Protein AF-A0A813VNG4-F1 (afdb_monomer)

InterPro domains:
  IPR011527 ABC transporter type 1, transmembrane domain [PF00664] (143-337)
  IPR011527 ABC transporter type 1, transmembrane domain [PS50929] (149-338)
  IPR036640 ABC transporter type 1, transmembrane domain superfamily [G3DSA:1.20.1560.10] (66-339)
  IPR036640 ABC transporter type 1, transmembrane domain superfamily [SSF90123] (51-337)
  IPR039421 Type 1 protein exporter [PTHR43394] (10-336)

Structure (mmCIF, N/CA/C/O backbone):
data_AF-A0A813VNG4-F1
#
_entry.id   AF-A0A813VNG4-F1
#
loop_
_atom_site.group_PDB
_atom_site.id
_atom_site.type_symbol
_atom_site.label_atom_id
_atom_site.label_alt_id
_atom_site.label_comp_id
_atom_site.label_asym_id
_atom_site.label_entity_id
_atom_site.label_seq_id
_atom_site.pdbx_PDB_ins_code
_atom_site.Cartn_x
_atom_site.Cartn_y
_atom_site.Cartn_z
_atom_site.occupancy
_atom_site.B_iso_or_equiv
_atom_site.auth_seq_id
_atom_site.auth_comp_id
_atom_site.auth_asym_id
_atom_site.auth_atom_id
_atom_site.pdbx_PDB_model_num
ATOM 1 N N . MET A 1 1 ? -41.125 -4.067 60.079 1.00 48.75 1 MET A N 1
ATOM 2 C CA . MET A 1 1 ? -41.094 -4.984 58.916 1.00 48.75 1 MET A CA 1
ATOM 3 C C . MET A 1 1 ? -41.357 -4.264 57.590 1.00 48.75 1 MET A C 1
ATOM 5 O O . MET A 1 1 ? -40.925 -4.773 56.566 1.00 48.75 1 MET A O 1
ATOM 9 N N . ASP A 1 2 ? -41.953 -3.065 57.581 1.00 47.91 2 ASP A N 1
ATOM 10 C CA . ASP A 1 2 ? -42.339 -2.386 56.328 1.00 47.91 2 ASP A CA 1
ATOM 11 C C . ASP A 1 2 ? -41.195 -1.650 55.604 1.00 47.91 2 ASP A C 1
ATOM 13 O O . ASP A 1 2 ? -41.170 -1.603 54.377 1.00 47.91 2 ASP A O 1
ATOM 17 N N . ALA A 1 3 ? -40.170 -1.179 56.326 1.00 44.38 3 ALA A N 1
ATOM 18 C CA . ALA A 1 3 ? -38.996 -0.545 55.710 1.00 44.38 3 ALA A CA 1
ATOM 19 C C . ALA A 1 3 ? -38.106 -1.533 54.922 1.00 44.38 3 ALA A C 1
ATOM 21 O O . ALA A 1 3 ? -37.496 -1.149 53.930 1.00 44.38 3 ALA A O 1
ATOM 22 N N . GLN A 1 4 ? -38.073 -2.810 55.328 1.00 44.12 4 GLN A N 1
ATOM 23 C CA . GLN A 1 4 ? -37.331 -3.881 54.643 1.00 44.12 4 GLN A CA 1
ATOM 24 C C . GLN A 1 4 ? -38.023 -4.340 53.348 1.00 44.12 4 GLN A C 1
ATOM 26 O O . GLN A 1 4 ? -37.352 -4.728 52.397 1.00 44.12 4 GLN A O 1
ATOM 31 N N . LYS A 1 5 ? -39.360 -4.251 53.291 1.00 43.19 5 LYS A N 1
ATOM 32 C CA . LYS A 1 5 ? -40.147 -4.537 52.081 1.00 43.19 5 LYS A CA 1
ATOM 33 C C . LYS A 1 5 ? -40.005 -3.439 51.023 1.00 43.19 5 LYS A C 1
ATOM 35 O O . LYS A 1 5 ? -39.909 -3.754 49.843 1.00 43.19 5 LYS A O 1
ATOM 40 N N . CYS A 1 6 ? -39.927 -2.169 51.431 1.00 39.72 6 CYS A N 1
ATOM 41 C CA . CYS A 1 6 ? -39.665 -1.065 50.500 1.00 39.72 6 CYS A CA 1
ATOM 42 C C . CYS A 1 6 ? -38.262 -1.133 49.883 1.00 39.72 6 CYS A C 1
ATOM 44 O O . CYS A 1 6 ? -38.121 -0.927 48.682 1.00 39.72 6 CYS A O 1
ATOM 46 N N . THR A 1 7 ? -37.225 -1.454 50.663 1.00 48.28 7 THR A N 1
ATOM 47 C CA . THR A 1 7 ? -35.861 -1.575 50.123 1.00 48.28 7 THR A CA 1
ATOM 48 C C . THR A 1 7 ? -35.684 -2.802 49.229 1.00 48.28 7 THR A C 1
ATOM 50 O O . THR A 1 7 ? -34.969 -2.707 48.234 1.00 48.28 7 THR A O 1
ATOM 53 N N . GLN A 1 8 ? -36.375 -3.917 49.505 1.00 44.97 8 GLN A N 1
ATOM 54 C CA . GLN A 1 8 ? -36.420 -5.055 48.579 1.00 44.97 8 GLN A CA 1
ATOM 55 C C . GLN A 1 8 ? -37.104 -4.693 47.256 1.00 44.97 8 GLN A C 1
ATOM 57 O O . GLN A 1 8 ? -36.494 -4.915 46.213 1.00 44.97 8 GLN A O 1
ATOM 62 N N . ASN A 1 9 ? -38.280 -4.054 47.291 1.00 38.06 9 ASN A N 1
ATOM 63 C CA . ASN A 1 9 ? -39.004 -3.658 46.076 1.00 38.06 9 ASN A CA 1
ATOM 64 C C . ASN A 1 9 ? -38.228 -2.652 45.212 1.00 38.06 9 ASN A C 1
ATOM 66 O O . ASN A 1 9 ? -38.247 -2.765 43.993 1.00 38.06 9 ASN A O 1
ATOM 70 N N . ILE A 1 10 ? -37.515 -1.693 45.815 1.00 48.41 10 ILE A N 1
ATOM 71 C CA . ILE A 1 10 ? -36.672 -0.748 45.060 1.00 48.41 10 ILE A CA 1
ATOM 72 C C . ILE A 1 10 ? -35.487 -1.488 44.417 1.00 48.41 10 ILE A C 1
ATOM 74 O O . ILE A 1 10 ? -35.199 -1.278 43.245 1.00 48.41 10 ILE A O 1
ATOM 78 N N . SER A 1 11 ? -34.861 -2.431 45.135 1.00 45.22 11 SER A N 1
ATOM 79 C CA . SER A 1 11 ? -33.748 -3.235 44.602 1.00 45.22 11 SER A CA 1
ATOM 80 C C . SER A 1 11 ? -34.145 -4.228 43.501 1.00 45.22 11 SER A C 1
ATOM 82 O O . SER A 1 11 ? -33.285 -4.683 42.748 1.00 45.22 11 SER A O 1
ATOM 84 N N . GLU A 1 12 ? -35.412 -4.645 43.459 1.00 45.97 12 GLU A N 1
ATOM 85 C CA . GLU A 1 12 ? -35.971 -5.503 42.407 1.00 45.97 12 GLU A CA 1
ATOM 86 C C . GLU A 1 12 ? -36.292 -4.660 41.169 1.00 45.97 12 GLU A C 1
ATOM 88 O O . GLU A 1 12 ? -35.817 -4.973 40.084 1.00 45.97 12 GLU A O 1
ATOM 93 N N . ASN A 1 13 ? -36.928 -3.501 41.362 1.00 37.06 13 ASN A N 1
ATOM 94 C CA . ASN A 1 13 ? -37.256 -2.566 40.285 1.00 37.06 13 ASN A CA 1
ATOM 95 C C . ASN A 1 13 ? -36.001 -1.970 39.603 1.00 37.06 13 ASN A C 1
ATOM 97 O O . ASN A 1 13 ? -35.968 -1.813 38.385 1.00 37.06 13 ASN A O 1
ATOM 101 N N . ASP A 1 14 ? -34.931 -1.698 40.364 1.00 40.41 14 ASP A N 1
ATOM 102 C CA . ASP A 1 14 ? -33.636 -1.248 39.823 1.00 40.41 14 ASP A CA 1
ATOM 103 C C . ASP A 1 14 ? -32.867 -2.370 39.097 1.00 40.41 14 ASP A C 1
ATOM 105 O O . ASP A 1 14 ? -32.053 -2.100 38.207 1.00 40.41 14 ASP A O 1
ATOM 109 N N . ARG A 1 15 ? -33.101 -3.639 39.464 1.00 43.47 15 ARG A N 1
ATOM 110 C CA . ARG A 1 15 ? -32.548 -4.795 38.740 1.00 43.47 15 ARG A CA 1
ATOM 111 C C . ARG A 1 15 ? -33.277 -4.997 37.421 1.00 43.47 15 ARG A C 1
ATOM 113 O O . ARG A 1 15 ? -32.603 -5.125 36.405 1.00 43.47 15 ARG A O 1
ATOM 120 N N . ASP A 1 16 ? -34.603 -4.923 37.426 1.00 39.75 16 ASP A N 1
ATOM 121 C CA . ASP A 1 16 ? -35.421 -5.055 36.220 1.00 39.75 16 ASP A CA 1
ATOM 122 C C . ASP A 1 16 ? -35.131 -3.925 35.214 1.00 39.75 16 ASP A C 1
ATOM 124 O O . ASP A 1 16 ? -34.936 -4.195 34.028 1.00 39.75 16 ASP A O 1
ATOM 128 N N . ALA A 1 17 ? -34.955 -2.681 35.681 1.00 43.50 17 ALA A N 1
ATOM 129 C CA . ALA A 1 17 ? -34.571 -1.548 34.832 1.00 43.50 17 ALA A CA 1
ATOM 130 C C . ALA A 1 17 ? -33.160 -1.696 34.223 1.00 43.50 17 ALA A C 1
ATOM 132 O O . ALA A 1 17 ? -32.957 -1.426 33.037 1.00 43.50 17 ALA A O 1
ATOM 133 N N . ASN A 1 18 ? -32.176 -2.169 35.000 1.00 39.47 18 ASN A N 1
ATOM 134 C CA . ASN A 1 18 ? -30.826 -2.431 34.485 1.00 39.47 18 ASN A CA 1
ATOM 135 C C . ASN A 1 18 ? -30.784 -3.621 33.519 1.00 39.47 18 ASN A C 1
ATOM 137 O O . ASN A 1 18 ? -29.986 -3.624 32.579 1.00 39.47 18 ASN A O 1
ATOM 141 N N . GLN A 1 19 ? -31.640 -4.620 33.727 1.00 39.28 19 GLN A N 1
ATOM 142 C CA . GLN A 1 19 ? -31.743 -5.790 32.863 1.00 39.28 19 GLN A CA 1
ATOM 143 C C . GLN A 1 19 ? -32.382 -5.416 31.517 1.00 39.28 19 GLN A C 1
ATOM 145 O O . GLN A 1 19 ? -31.830 -5.758 30.474 1.00 39.28 19 GLN A O 1
ATOM 150 N N . GLU A 1 20 ? -33.423 -4.576 31.524 1.00 37.59 20 GLU A N 1
ATOM 151 C CA . GLU A 1 20 ? -34.035 -4.019 30.310 1.00 37.59 20 GLU A CA 1
ATOM 152 C C . GLU A 1 20 ? -33.066 -3.114 29.520 1.00 37.59 20 GLU A C 1
ATOM 154 O O . GLU A 1 20 ? -33.054 -3.117 28.287 1.00 37.59 20 GLU A O 1
ATOM 159 N N . GLN A 1 21 ? -32.201 -2.366 30.211 1.00 36.75 21 GLN A N 1
ATOM 160 C CA . GLN A 1 21 ? -31.193 -1.509 29.580 1.00 36.75 21 GLN A CA 1
ATOM 161 C C . GLN A 1 21 ? -30.010 -2.315 29.012 1.00 36.75 21 GLN A C 1
ATOM 163 O O . GLN A 1 21 ? -29.540 -2.023 27.912 1.00 36.75 21 GLN A O 1
ATOM 168 N N . SER A 1 22 ? -29.579 -3.381 29.698 1.00 34.16 22 SER A N 1
ATOM 169 C CA . SER A 1 22 ? -28.600 -4.347 29.171 1.00 34.16 22 SER A CA 1
ATOM 170 C C . SER A 1 22 ? -29.129 -5.105 27.953 1.00 34.16 22 SER A C 1
ATOM 172 O O . SER A 1 22 ? -28.381 -5.330 27.000 1.00 34.16 22 SER A O 1
ATOM 174 N N . ASP A 1 23 ? -30.411 -5.469 27.955 1.00 35.72 23 ASP A N 1
ATOM 175 C CA . ASP A 1 23 ? -31.040 -6.155 26.829 1.00 35.72 23 ASP A CA 1
ATOM 176 C C . ASP A 1 23 ? -31.226 -5.209 25.634 1.00 35.72 23 ASP A C 1
ATOM 178 O O . ASP A 1 23 ? -30.953 -5.610 24.502 1.00 35.72 23 ASP A O 1
ATOM 182 N N . LYS A 1 24 ? -31.538 -3.922 25.855 1.00 41.47 24 LYS A N 1
ATOM 183 C CA . LYS A 1 24 ? -31.518 -2.896 24.792 1.00 41.47 24 LYS A CA 1
ATOM 184 C C . LYS A 1 24 ? -30.124 -2.726 24.181 1.00 41.47 24 LYS A C 1
ATOM 186 O O . LYS A 1 24 ? -30.006 -2.772 22.961 1.00 41.47 24 LYS A O 1
ATOM 191 N N . ILE A 1 25 ? -29.067 -2.641 24.993 1.00 43.41 25 ILE A N 1
ATOM 192 C CA . ILE A 1 25 ? -27.677 -2.516 24.506 1.00 43.41 25 ILE A CA 1
ATOM 193 C C . ILE A 1 25 ? -27.222 -3.776 23.751 1.00 43.41 25 ILE A C 1
ATOM 195 O O . ILE A 1 25 ? -26.535 -3.674 22.732 1.00 43.41 25 ILE A O 1
ATOM 199 N N . LYS A 1 26 ? -27.601 -4.976 24.214 1.00 40.19 26 LYS A N 1
ATOM 200 C CA . LYS A 1 26 ? -27.339 -6.230 23.484 1.00 40.19 26 LYS A CA 1
ATOM 201 C C . LYS A 1 26 ? -28.070 -6.262 22.148 1.00 40.19 26 LYS A C 1
ATOM 203 O O . LYS A 1 26 ? -27.449 -6.585 21.142 1.00 40.19 26 LYS A O 1
ATOM 208 N N . THR A 1 27 ? -29.337 -5.856 22.124 1.00 35.25 27 THR A N 1
ATOM 209 C CA . THR A 1 27 ? -30.147 -5.811 20.899 1.00 35.25 27 THR A CA 1
ATOM 210 C C . THR A 1 27 ? -29.585 -4.791 19.896 1.00 35.25 27 THR A C 1
ATOM 212 O O . THR A 1 27 ? -29.532 -5.068 18.702 1.00 35.25 27 THR A O 1
ATOM 215 N N . GLU A 1 28 ? -29.077 -3.645 20.360 1.00 43.41 28 GLU A N 1
ATOM 216 C CA . GLU A 1 28 ? -28.454 -2.600 19.528 1.00 43.41 28 GLU A CA 1
ATOM 217 C C . GLU A 1 28 ? -27.069 -3.030 18.984 1.00 43.41 28 GLU A C 1
ATOM 219 O O . GLU A 1 28 ? -26.722 -2.775 17.824 1.00 43.41 28 GLU A O 1
ATOM 224 N N . LYS A 1 29 ? -26.291 -3.783 19.776 1.00 39.12 29 LYS A N 1
ATOM 225 C CA . LYS A 1 29 ? -25.039 -4.421 19.324 1.00 39.12 29 LYS A CA 1
ATOM 226 C C . LYS A 1 29 ? -25.290 -5.547 18.319 1.00 39.12 29 LYS A C 1
ATOM 228 O O . LYS A 1 29 ? -24.593 -5.638 17.315 1.00 39.12 29 LYS A O 1
ATOM 233 N N . GLU A 1 30 ? -26.300 -6.381 18.538 1.00 32.91 30 GLU A N 1
ATOM 234 C CA . GLU A 1 30 ? -26.669 -7.442 17.596 1.00 32.91 30 GLU A CA 1
ATOM 235 C C . GLU A 1 30 ? -27.228 -6.864 16.288 1.00 32.91 30 GLU A C 1
ATOM 237 O O . GLU A 1 30 ? -26.878 -7.351 15.212 1.00 32.91 30 GLU A O 1
ATOM 242 N N . ALA A 1 31 ? -28.003 -5.774 16.352 1.00 39.81 31 ALA A N 1
ATOM 243 C CA . ALA A 1 31 ? -28.498 -5.052 15.181 1.00 39.81 31 ALA A CA 1
ATOM 244 C C . ALA A 1 31 ? -27.371 -4.386 14.373 1.00 39.81 31 ALA A C 1
ATOM 246 O O . ALA A 1 31 ? -27.369 -4.486 13.144 1.00 39.81 31 ALA A O 1
ATOM 247 N N . SER A 1 32 ? -26.378 -3.773 15.029 1.00 34.91 32 SER A N 1
ATOM 248 C CA . SER A 1 32 ? -25.219 -3.177 14.344 1.00 34.91 32 SER A CA 1
ATOM 249 C C . SER A 1 32 ? -24.307 -4.235 13.705 1.00 34.91 32 SER A C 1
ATOM 251 O O . SER A 1 32 ? -23.909 -4.076 12.551 1.00 34.91 32 SER A O 1
ATOM 253 N N . VAL A 1 33 ? -24.090 -5.382 14.360 1.00 42.09 33 VAL A N 1
ATOM 254 C CA . VAL A 1 33 ? -23.365 -6.532 13.778 1.00 42.09 33 VAL A CA 1
ATOM 255 C C . VAL A 1 33 ? -24.141 -7.168 12.613 1.00 42.09 33 VAL A C 1
ATOM 257 O O . VAL A 1 33 ? -23.544 -7.605 11.622 1.00 42.09 33 VAL A O 1
ATOM 260 N N . HIS A 1 34 ? -25.477 -7.207 12.671 1.00 28.73 34 HIS A N 1
ATOM 261 C CA . HIS A 1 34 ? -26.301 -7.663 11.547 1.00 28.73 34 HIS A CA 1
ATOM 262 C C . HIS A 1 34 ? -26.321 -6.664 10.376 1.00 28.73 34 HIS A C 1
ATOM 264 O O . HIS A 1 34 ? -26.331 -7.091 9.215 1.00 28.73 34 HIS A O 1
ATOM 270 N N . ALA A 1 35 ? -26.277 -5.357 10.650 1.00 36.84 35 ALA A N 1
ATOM 271 C CA . ALA A 1 35 ? -26.160 -4.291 9.653 1.00 36.84 35 ALA A CA 1
ATOM 272 C C . ALA A 1 35 ? -24.784 -4.301 8.956 1.00 36.84 35 ALA A C 1
ATOM 274 O O . ALA A 1 35 ? -24.695 -4.170 7.733 1.00 36.84 35 ALA A O 1
ATOM 275 N N . GLU A 1 36 ? -23.708 -4.557 9.702 1.00 39.31 36 GLU A N 1
ATOM 276 C CA . GLU A 1 36 ? -22.349 -4.687 9.162 1.00 39.31 36 GLU A CA 1
ATOM 277 C C . GLU A 1 36 ? -22.202 -5.961 8.309 1.00 39.31 36 GLU A C 1
ATOM 279 O O . GLU A 1 36 ? -21.712 -5.927 7.179 1.00 39.31 36 GLU A O 1
ATOM 284 N N . ASN A 1 37 ? -22.750 -7.091 8.770 1.00 29.73 37 ASN A N 1
ATOM 285 C CA . ASN A 1 37 ? -22.769 -8.324 7.981 1.00 29.73 37 ASN A CA 1
ATOM 286 C C . ASN A 1 37 ? -23.633 -8.212 6.716 1.00 29.73 37 ASN A C 1
ATOM 288 O O . ASN A 1 37 ? -23.294 -8.799 5.688 1.00 29.73 37 ASN A O 1
ATOM 292 N N . SER A 1 38 ? -24.748 -7.477 6.758 1.00 32.78 38 SER A N 1
ATOM 293 C CA . SER A 1 38 ? -25.618 -7.278 5.591 1.00 32.78 38 SER A CA 1
ATOM 294 C C . SER A 1 38 ? -25.018 -6.299 4.579 1.00 32.78 38 SER A C 1
ATOM 296 O O . SER A 1 38 ? -25.039 -6.600 3.385 1.00 32.78 38 SER A O 1
ATOM 298 N N . THR A 1 39 ? -24.371 -5.215 5.013 1.00 49.12 39 THR A N 1
ATOM 299 C CA . THR A 1 39 ? -23.590 -4.328 4.127 1.00 49.12 39 THR A CA 1
ATOM 300 C C . THR A 1 39 ? -22.403 -5.055 3.489 1.00 49.12 39 THR A C 1
ATOM 302 O O . THR A 1 39 ? -22.184 -4.929 2.281 1.00 49.12 39 THR A O 1
ATOM 305 N N . GLN A 1 40 ? -21.708 -5.922 4.233 1.00 48.16 40 GLN A N 1
ATOM 306 C CA . GLN A 1 40 ? -20.638 -6.771 3.697 1.00 48.16 40 GLN A CA 1
ATOM 307 C C . GLN A 1 40 ? -21.165 -7.799 2.673 1.00 48.16 40 GLN A C 1
ATOM 309 O O . GLN A 1 40 ? -20.520 -8.063 1.653 1.00 48.16 40 GLN A O 1
ATOM 314 N N . LYS A 1 41 ? -22.375 -8.337 2.885 1.00 36.16 41 LYS A N 1
ATOM 315 C CA . LYS A 1 41 ? -23.065 -9.243 1.945 1.00 36.16 41 LYS A CA 1
ATOM 316 C C . LYS A 1 41 ? -23.526 -8.524 0.670 1.00 36.16 41 LYS A C 1
ATOM 318 O O . LYS A 1 41 ? -23.377 -9.076 -0.418 1.00 36.16 41 LYS A O 1
ATOM 323 N N . VAL A 1 42 ? -24.023 -7.290 0.780 1.00 47.84 42 VAL A N 1
ATOM 324 C CA . VAL A 1 42 ? -24.431 -6.448 -0.363 1.00 47.84 42 VAL A CA 1
ATOM 325 C C . VAL A 1 42 ? -23.217 -6.028 -1.198 1.00 47.84 42 VAL A C 1
ATOM 327 O O . VAL A 1 42 ? -23.262 -6.116 -2.427 1.00 47.84 42 VAL A O 1
ATOM 330 N N . PHE A 1 43 ? -22.097 -5.674 -0.557 1.00 49.12 43 PHE A N 1
ATOM 331 C CA . PHE A 1 43 ? -20.839 -5.368 -1.249 1.00 49.12 43 PHE A CA 1
ATOM 332 C C . PHE A 1 43 ? -20.284 -6.593 -1.998 1.00 49.12 43 PHE A C 1
ATOM 334 O O . PHE A 1 43 ? -19.829 -6.481 -3.138 1.00 49.12 43 PHE A O 1
ATOM 341 N N . LYS A 1 44 ? -20.398 -7.788 -1.397 1.00 49.00 44 LYS A N 1
ATOM 342 C CA . LYS A 1 44 ? -20.013 -9.069 -2.014 1.00 49.00 44 LYS A CA 1
ATOM 343 C C . LYS A 1 44 ? -20.926 -9.485 -3.180 1.00 49.00 44 LYS A C 1
ATOM 345 O O . LYS A 1 44 ? -20.454 -10.166 -4.084 1.00 49.00 44 LYS A O 1
ATOM 350 N N . SER A 1 45 ? -22.199 -9.079 -3.171 1.00 46.62 45 SER A N 1
ATOM 351 C CA . SER A 1 45 ? -23.197 -9.447 -4.190 1.00 46.62 45 SER A CA 1
ATOM 352 C C . SER A 1 45 ? -23.212 -8.518 -5.412 1.00 46.62 45 SER A C 1
ATOM 354 O O . SER A 1 45 ? -23.425 -8.990 -6.526 1.00 46.62 45 SER A O 1
ATOM 356 N N . ASN A 1 46 ? -22.982 -7.210 -5.235 1.00 53.72 46 ASN A N 1
ATOM 357 C CA . ASN A 1 46 ? -23.209 -6.216 -6.300 1.00 53.72 46 ASN A CA 1
ATOM 358 C C . ASN A 1 46 ? -21.923 -5.668 -6.957 1.00 53.72 46 ASN A C 1
ATOM 360 O O . ASN A 1 46 ? -21.995 -5.019 -8.004 1.00 53.72 46 ASN A O 1
ATOM 364 N N . GLY A 1 47 ? -20.746 -5.967 -6.393 1.00 58.84 47 GLY A N 1
ATOM 365 C CA . GLY A 1 47 ? -19.434 -5.650 -6.966 1.00 58.84 47 GLY A CA 1
ATOM 366 C C . GLY A 1 47 ? -19.143 -4.153 -7.178 1.00 58.84 47 GLY A C 1
ATOM 367 O O . GLY A 1 47 ? -19.954 -3.269 -6.911 1.00 58.84 47 GLY A O 1
ATOM 368 N N . ILE A 1 48 ? -17.957 -3.859 -7.724 1.00 65.25 48 ILE A N 1
ATOM 369 C CA . ILE A 1 48 ? -17.462 -2.492 -8.004 1.00 65.25 48 ILE A CA 1
ATOM 370 C C . ILE A 1 48 ? -18.375 -1.727 -8.988 1.00 65.25 48 ILE A C 1
ATOM 372 O O . ILE A 1 48 ? -18.454 -0.500 -8.948 1.00 65.25 48 ILE A O 1
ATOM 376 N N . LYS A 1 49 ? -19.132 -2.440 -9.835 1.00 66.44 49 LYS A N 1
ATOM 377 C CA . LYS A 1 49 ? -20.072 -1.845 -10.803 1.00 66.44 49 LYS A CA 1
ATOM 378 C C . LYS A 1 49 ? -21.183 -1.033 -10.135 1.00 66.44 49 LYS A C 1
ATOM 380 O O . LYS A 1 49 ? -21.614 -0.032 -10.698 1.00 66.44 49 LYS A O 1
ATOM 385 N N . PHE A 1 50 ? -21.628 -1.430 -8.943 1.00 66.50 50 PHE A N 1
ATOM 386 C CA . PHE A 1 50 ? -22.632 -0.673 -8.195 1.00 66.50 50 PHE A CA 1
ATOM 387 C C . PHE A 1 50 ? -22.075 0.666 -7.690 1.00 66.50 50 PHE A C 1
ATOM 389 O O . PHE A 1 50 ? -22.741 1.693 -7.793 1.00 66.50 50 PHE A O 1
ATOM 396 N N . LEU A 1 51 ? -20.814 0.663 -7.250 1.00 67.06 51 LEU A N 1
ATOM 397 C CA . LEU A 1 51 ? -20.071 1.844 -6.797 1.00 67.06 51 LEU A CA 1
ATOM 398 C C . LEU A 1 51 ? -19.838 2.860 -7.934 1.00 67.06 51 LEU A C 1
ATOM 400 O O . LEU A 1 51 ? -19.862 4.071 -7.718 1.00 67.06 51 LEU A O 1
ATOM 404 N N . LEU A 1 52 ? -19.685 2.361 -9.165 1.00 66.56 52 LEU A N 1
ATOM 405 C CA . LEU A 1 52 ? -19.482 3.161 -10.377 1.00 66.56 52 LEU A CA 1
ATOM 406 C C . LEU A 1 52 ? -20.782 3.527 -11.111 1.00 66.56 52 LEU A C 1
ATOM 408 O O . LEU A 1 52 ? -20.729 4.191 -12.141 1.00 66.56 52 LEU A O 1
ATOM 412 N N . ARG A 1 53 ? -21.965 3.152 -10.605 1.00 70.38 53 ARG A N 1
ATOM 413 C CA . ARG A 1 53 ? -23.248 3.390 -11.302 1.00 70.38 53 ARG A CA 1
ATOM 414 C C . ARG A 1 53 ? -23.563 4.876 -11.526 1.00 70.38 53 ARG A C 1
ATOM 416 O O . ARG A 1 53 ? -24.364 5.208 -12.392 1.00 70.38 53 ARG A O 1
ATOM 423 N N . HIS A 1 54 ? -22.952 5.752 -10.735 1.00 69.25 54 HIS A N 1
ATOM 424 C CA . HIS A 1 54 ? -23.133 7.203 -10.813 1.00 69.25 54 HIS A CA 1
ATOM 425 C C . HIS A 1 54 ? -22.124 7.931 -11.716 1.00 69.25 54 HIS A C 1
ATOM 427 O O . HIS A 1 54 ? -22.268 9.138 -11.890 1.00 69.25 54 HIS A O 1
ATOM 433 N N . LEU A 1 55 ? -21.151 7.225 -12.310 1.00 72.38 55 LEU A N 1
ATOM 434 C CA . LEU A 1 55 ? -20.169 7.846 -13.201 1.00 72.38 55 LEU A CA 1
ATOM 435 C C . LEU A 1 55 ? -20.830 8.334 -14.497 1.00 72.38 55 LEU A C 1
ATOM 437 O O . LEU A 1 55 ? -21.554 7.586 -15.158 1.00 72.38 55 LEU A O 1
ATOM 441 N N . THR A 1 56 ? -20.530 9.571 -14.900 1.00 79.62 56 THR A N 1
ATOM 442 C CA . THR A 1 56 ? -20.904 10.061 -16.234 1.00 79.62 56 THR A CA 1
ATOM 443 C C . THR A 1 56 ? -20.051 9.364 -17.308 1.00 79.62 56 THR A C 1
ATOM 445 O O . THR A 1 56 ? -18.932 8.935 -17.016 1.00 79.62 56 THR A O 1
ATOM 448 N N . PRO A 1 57 ? -20.514 9.246 -18.570 1.00 78.88 57 PRO A N 1
ATOM 449 C CA . PRO A 1 57 ? -19.722 8.608 -19.633 1.00 78.88 57 PRO A CA 1
ATOM 450 C C . PRO A 1 57 ? -18.363 9.293 -19.862 1.00 78.88 57 PRO A C 1
ATOM 452 O O . PRO A 1 57 ? -17.395 8.649 -20.261 1.00 78.88 57 PRO A O 1
ATOM 455 N N . LEU A 1 58 ? -18.275 10.586 -19.551 1.00 83.12 58 LEU A N 1
ATOM 456 C CA . LEU A 1 58 ? -17.055 11.383 -19.629 1.00 83.12 58 LEU A CA 1
ATOM 457 C C . LEU A 1 58 ? -16.044 10.976 -18.536 1.00 83.12 58 LEU A C 1
ATOM 459 O O . LEU A 1 58 ? -14.856 10.823 -18.810 1.00 83.12 58 LEU A O 1
ATOM 463 N N . ASP A 1 59 ? -16.515 10.690 -17.321 1.00 86.56 59 ASP A N 1
ATOM 464 C CA . ASP A 1 59 ? -15.659 10.211 -16.228 1.00 86.56 59 ASP A CA 1
ATOM 465 C C . ASP A 1 59 ? -15.104 8.804 -16.515 1.00 86.56 59 ASP A C 1
ATOM 467 O O . ASP A 1 59 ? -13.969 8.499 -16.156 1.00 86.56 59 ASP A O 1
ATOM 471 N N . ILE A 1 60 ? -15.869 7.959 -17.220 1.00 85.75 60 ILE A N 1
ATOM 472 C CA . ILE A 1 60 ? -15.404 6.639 -17.680 1.00 85.75 60 ILE A CA 1
ATOM 473 C C . ILE A 1 60 ? -14.264 6.794 -18.692 1.00 85.75 60 ILE A C 1
ATOM 475 O O . ILE A 1 60 ? -13.260 6.089 -18.598 1.00 85.75 60 ILE A O 1
ATOM 479 N N . PHE A 1 61 ? -14.384 7.733 -19.633 1.00 89.12 61 PHE A N 1
ATOM 480 C CA . PHE A 1 61 ? -13.314 8.024 -20.587 1.00 89.12 61 PHE A CA 1
ATOM 481 C C . PHE A 1 61 ? -12.033 8.484 -19.875 1.00 89.12 61 PHE A C 1
ATOM 483 O O . PHE A 1 61 ? -10.955 7.944 -20.134 1.00 89.12 61 PHE A O 1
ATOM 490 N N . TYR A 1 62 ? -12.145 9.416 -18.923 1.00 88.19 62 TYR A N 1
ATOM 491 C CA . TYR A 1 62 ? -10.997 9.848 -18.124 1.00 88.19 62 TYR A CA 1
ATOM 492 C C . TYR A 1 62 ? -10.404 8.720 -17.273 1.00 88.19 62 TYR A C 1
ATOM 494 O O . TYR A 1 62 ? -9.182 8.632 -17.165 1.00 88.19 62 TYR A O 1
ATOM 502 N N . ALA A 1 63 ? -11.227 7.821 -16.728 1.00 87.06 63 ALA A N 1
ATOM 503 C CA . ALA A 1 63 ? -10.749 6.662 -15.978 1.00 87.06 63 ALA A CA 1
ATOM 504 C C . ALA A 1 63 ? -9.940 5.694 -16.858 1.00 87.06 63 ALA A C 1
ATOM 506 O O . ALA A 1 63 ? -8.902 5.187 -16.426 1.00 87.06 63 ALA A O 1
ATOM 507 N N . ILE A 1 64 ? -10.368 5.462 -18.104 1.00 89.75 64 ILE A N 1
ATOM 508 C CA . ILE A 1 64 ? -9.624 4.632 -19.064 1.00 89.75 64 ILE A CA 1
ATOM 509 C C . ILE A 1 64 ? -8.288 5.297 -19.406 1.00 89.75 64 ILE A C 1
ATOM 511 O O . ILE A 1 64 ? -7.244 4.652 -19.316 1.00 89.75 64 ILE A O 1
ATOM 515 N N . MET A 1 65 ? -8.298 6.594 -19.723 1.00 90.62 65 MET A N 1
ATOM 516 C CA . MET A 1 65 ? -7.076 7.352 -20.015 1.00 90.62 65 MET A CA 1
ATOM 517 C C . MET A 1 65 ? -6.093 7.341 -18.839 1.00 90.62 65 MET A C 1
ATOM 519 O O . MET A 1 65 ? -4.903 7.092 -19.031 1.00 90.62 65 MET A O 1
ATOM 523 N N . ALA A 1 66 ? -6.585 7.543 -17.616 1.00 90.12 66 ALA A N 1
ATOM 524 C CA . ALA A 1 66 ? -5.771 7.487 -16.407 1.00 90.12 66 ALA A CA 1
ATOM 525 C C . ALA A 1 66 ? -5.219 6.081 -16.149 1.00 90.12 66 ALA A C 1
ATOM 527 O O . ALA A 1 66 ? -4.076 5.945 -15.726 1.00 90.12 66 ALA A O 1
ATOM 528 N N . THR A 1 67 ? -5.984 5.032 -16.453 1.00 89.88 67 THR A N 1
ATOM 529 C CA . THR A 1 67 ? -5.518 3.641 -16.346 1.00 89.88 67 THR A CA 1
ATOM 530 C C . THR A 1 67 ? -4.375 3.363 -17.321 1.00 89.88 67 THR A C 1
ATOM 532 O O . THR A 1 67 ? -3.359 2.797 -16.929 1.00 89.88 67 THR A O 1
ATOM 535 N N . VAL A 1 68 ? -4.490 3.818 -18.572 1.00 91.31 68 VAL A N 1
ATOM 536 C CA . VAL A 1 68 ? -3.424 3.673 -19.577 1.00 91.31 68 VAL A CA 1
ATOM 537 C C . VAL A 1 68 ? -2.172 4.458 -19.170 1.00 91.31 68 VAL A C 1
ATOM 539 O O . VAL A 1 68 ? -1.069 3.914 -19.206 1.00 91.31 68 VAL A O 1
ATOM 542 N N . ALA A 1 69 ? -2.336 5.710 -18.731 1.00 90.12 69 ALA A N 1
ATOM 543 C CA . ALA A 1 69 ? -1.232 6.545 -18.255 1.00 90.12 69 ALA A CA 1
ATOM 544 C C . ALA A 1 69 ? -0.559 5.959 -17.002 1.00 90.12 69 ALA A C 1
ATOM 546 O O . ALA A 1 69 ? 0.667 5.965 -16.900 1.00 90.12 69 ALA A O 1
ATOM 547 N N . SER A 1 70 ? -1.352 5.404 -16.083 1.00 90.19 70 SER A N 1
ATOM 548 C CA . SER A 1 70 ? -0.870 4.699 -14.897 1.00 90.19 70 SER A CA 1
ATOM 549 C C . SER A 1 70 ? -0.024 3.496 -15.294 1.00 90.19 70 SER A C 1
ATOM 551 O O . SER A 1 70 ? 1.130 3.421 -14.885 1.00 90.19 70 SER A O 1
ATOM 553 N N . CYS A 1 71 ? -0.531 2.631 -16.181 1.00 89.19 71 CYS A N 1
ATOM 554 C CA . CYS A 1 71 ? 0.223 1.483 -16.675 1.00 89.19 71 CYS A CA 1
ATOM 555 C C . CYS A 1 71 ? 1.549 1.897 -17.322 1.00 89.19 71 CYS A C 1
ATOM 557 O O . CYS A 1 71 ? 2.562 1.272 -17.036 1.00 89.19 71 CYS A O 1
ATOM 559 N N . ALA A 1 72 ? 1.567 2.954 -18.139 1.00 89.19 72 ALA A N 1
ATOM 560 C CA . ALA A 1 72 ? 2.797 3.465 -18.743 1.00 89.19 72 ALA A CA 1
ATOM 561 C C . ALA A 1 72 ? 3.795 3.984 -17.689 1.00 89.19 72 ALA A C 1
ATOM 563 O O . ALA A 1 72 ? 4.988 3.693 -17.769 1.00 89.19 72 ALA A O 1
ATOM 564 N N . ALA A 1 73 ? 3.316 4.703 -16.670 1.00 89.25 73 ALA A N 1
ATOM 565 C CA . ALA A 1 73 ? 4.149 5.198 -15.574 1.00 89.25 73 ALA A CA 1
ATOM 566 C C . ALA A 1 73 ? 4.686 4.067 -14.675 1.00 89.25 73 ALA A C 1
ATOM 568 O O . ALA A 1 73 ? 5.771 4.197 -14.104 1.00 89.25 73 ALA A O 1
ATOM 569 N N . SER A 1 74 ? 3.962 2.949 -14.551 1.00 89.56 74 SER A N 1
ATOM 570 C CA . SER A 1 74 ? 4.370 1.790 -13.748 1.00 89.56 74 SER A CA 1
ATOM 571 C C . SER A 1 74 ? 5.654 1.126 -14.251 1.00 89.56 74 SER A C 1
ATOM 573 O O . SER A 1 74 ? 6.388 0.568 -13.443 1.00 89.56 74 SER A O 1
ATOM 575 N N . LEU A 1 75 ? 5.979 1.232 -15.547 1.00 89.81 75 LEU A N 1
ATOM 576 C CA . LEU A 1 75 ? 7.190 0.638 -16.136 1.00 89.81 75 LEU A CA 1
ATOM 577 C C . LEU A 1 75 ? 8.501 1.260 -15.633 1.00 89.81 75 LEU A C 1
ATOM 579 O O . LEU A 1 75 ? 9.577 0.732 -15.907 1.00 89.81 75 LEU A O 1
ATOM 583 N N . LYS A 1 76 ? 8.442 2.364 -14.882 1.00 89.50 76 LYS A N 1
ATOM 584 C CA . LYS A 1 76 ? 9.628 3.082 -14.401 1.00 89.50 76 LYS A CA 1
ATOM 585 C C . LYS A 1 76 ? 10.585 2.204 -13.593 1.00 89.50 76 LYS A C 1
ATOM 587 O O . LYS A 1 76 ? 11.781 2.229 -13.849 1.00 89.50 76 LYS A O 1
ATOM 592 N N . ALA A 1 77 ? 10.077 1.412 -12.645 1.00 88.9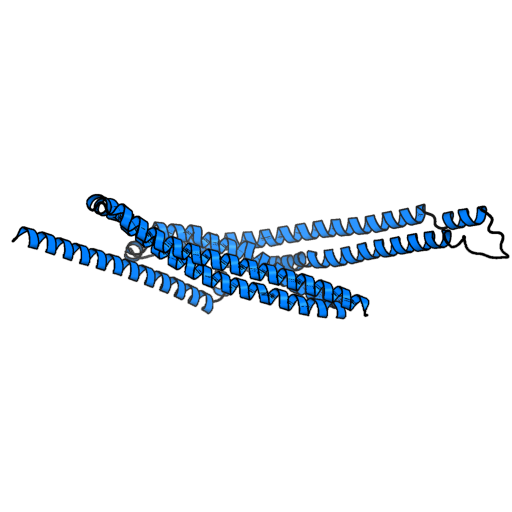4 77 ALA A N 1
ATOM 593 C CA . ALA A 1 77 ? 10.912 0.619 -11.745 1.00 88.94 77 ALA A CA 1
ATOM 594 C C . ALA A 1 77 ? 11.770 -0.414 -12.499 1.00 88.94 77 ALA A C 1
ATOM 596 O O . ALA A 1 77 ? 12.993 -0.379 -12.350 1.00 88.94 77 ALA A O 1
ATOM 597 N N . PRO A 1 78 ? 11.196 -1.275 -13.360 1.00 90.38 78 PRO A N 1
ATOM 598 C CA . PRO A 1 78 ? 12.011 -2.230 -14.094 1.00 90.38 78 PRO A CA 1
ATOM 599 C C . PRO A 1 78 ? 12.863 -1.570 -15.194 1.00 90.38 78 PRO A C 1
ATOM 601 O O . PRO A 1 78 ? 13.975 -2.034 -15.444 1.00 90.38 78 PRO A O 1
ATOM 604 N N . LEU A 1 79 ? 12.423 -0.451 -15.792 1.00 88.81 79 LEU A N 1
ATOM 605 C CA . LEU A 1 79 ? 13.259 0.329 -16.717 1.00 88.81 79 LEU A CA 1
ATOM 606 C C . LEU A 1 79 ? 14.509 0.896 -16.030 1.00 88.81 79 LEU A C 1
ATOM 608 O O . LEU A 1 79 ? 15.604 0.798 -16.584 1.00 88.81 79 LEU A O 1
ATOM 612 N N . TYR A 1 80 ? 14.371 1.441 -14.816 1.00 90.44 80 TYR A N 1
ATOM 613 C CA . TYR A 1 80 ? 15.514 1.910 -14.031 1.00 90.44 80 TYR A CA 1
ATOM 614 C C . TYR A 1 80 ? 16.469 0.766 -13.681 1.00 90.44 80 TYR A C 1
ATOM 616 O O . TYR A 1 80 ? 17.679 0.946 -13.789 1.00 90.44 80 TYR A O 1
ATOM 624 N N . CYS A 1 81 ? 15.956 -0.415 -13.317 1.00 89.62 81 CYS A N 1
ATOM 625 C CA . CYS A 1 81 ? 16.793 -1.586 -13.045 1.00 89.62 81 CYS A CA 1
ATOM 626 C C . CYS A 1 81 ? 17.580 -2.048 -14.279 1.00 89.62 81 CYS A C 1
ATOM 628 O O . CYS A 1 81 ? 18.777 -2.304 -14.165 1.00 89.62 81 CYS A O 1
ATOM 630 N N . LEU A 1 82 ? 16.945 -2.119 -15.454 1.00 88.94 82 LEU A N 1
ATOM 631 C CA . LEU A 1 82 ? 17.615 -2.503 -16.702 1.00 88.94 82 LEU A CA 1
ATOM 632 C C . LEU A 1 82 ? 18.710 -1.498 -17.067 1.00 88.94 82 LEU A C 1
ATOM 634 O O . LEU A 1 82 ? 19.840 -1.877 -17.379 1.00 88.94 82 LEU A O 1
ATOM 638 N N . PHE A 1 83 ? 18.388 -0.209 -16.979 1.00 88.44 83 PHE A N 1
ATOM 639 C CA . PHE A 1 83 ? 19.342 0.854 -17.252 1.00 88.44 83 PHE A CA 1
ATOM 640 C C . PHE A 1 83 ? 20.533 0.811 -16.290 1.00 88.44 83 PHE A C 1
ATOM 642 O O . PHE A 1 83 ? 21.681 0.837 -16.729 1.00 88.44 83 PHE A O 1
ATOM 649 N N . PHE A 1 84 ? 20.264 0.671 -14.990 1.00 89.12 84 PHE A N 1
ATOM 650 C CA . PHE A 1 84 ? 21.301 0.529 -13.974 1.00 89.12 84 PHE A CA 1
ATOM 651 C C . PHE A 1 84 ? 22.183 -0.699 -14.232 1.00 89.12 84 PHE A C 1
ATOM 653 O O . PHE A 1 84 ? 23.403 -0.593 -14.141 1.00 89.12 84 PHE A O 1
ATOM 660 N N . GLY A 1 85 ? 21.594 -1.832 -14.630 1.00 88.62 85 GLY A N 1
ATOM 661 C CA . GLY A 1 85 ? 22.337 -3.031 -15.021 1.00 88.62 85 GLY A CA 1
ATOM 662 C C . GLY A 1 85 ? 23.313 -2.773 -16.173 1.00 88.62 85 GLY A C 1
ATOM 663 O O . GLY A 1 85 ? 24.487 -3.126 -16.073 1.00 88.62 85 GLY A O 1
ATOM 664 N N . ASN A 1 86 ? 22.868 -2.079 -17.225 1.00 87.31 86 ASN A N 1
ATOM 665 C CA . ASN A 1 86 ? 23.727 -1.718 -18.357 1.00 87.31 86 ASN A CA 1
ATOM 666 C C . ASN A 1 86 ? 24.841 -0.729 -17.956 1.00 87.31 86 ASN A C 1
ATOM 668 O O . ASN A 1 86 ? 25.992 -0.875 -18.370 1.00 87.31 86 ASN A O 1
ATOM 672 N N . SER A 1 87 ? 24.532 0.250 -17.099 1.00 86.00 87 SER A N 1
ATOM 673 C CA . SER A 1 87 ? 25.535 1.174 -16.555 1.00 86.00 87 SER A CA 1
ATOM 674 C C . SER A 1 87 ? 26.594 0.444 -15.727 1.00 86.00 87 SER A C 1
ATOM 676 O O . SER A 1 87 ? 27.786 0.666 -15.934 1.00 86.00 87 SER A O 1
ATOM 678 N N . VAL A 1 88 ? 26.192 -0.457 -14.824 1.00 88.62 88 VAL A N 1
ATOM 679 C CA . VAL A 1 88 ? 27.130 -1.266 -14.027 1.00 88.62 88 VAL A CA 1
ATOM 680 C C . VAL A 1 88 ? 27.981 -2.153 -14.934 1.00 88.62 88 VAL A C 1
ATOM 682 O O . VAL A 1 88 ? 29.198 -2.180 -14.766 1.00 88.62 88 VAL A O 1
ATOM 685 N N . GLY A 1 89 ? 27.383 -2.808 -15.934 1.00 84.81 89 GLY A N 1
ATOM 686 C CA . GLY A 1 89 ? 28.112 -3.613 -16.918 1.00 84.81 89 GLY A CA 1
ATOM 687 C C . GLY A 1 89 ? 29.193 -2.814 -17.652 1.00 84.81 89 GLY A C 1
ATOM 688 O O . GLY A 1 89 ? 30.327 -3.277 -17.771 1.00 84.81 89 GLY A O 1
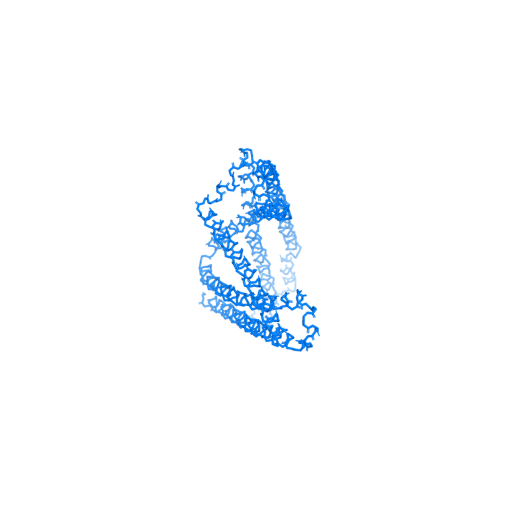ATOM 689 N N . PHE A 1 90 ? 28.888 -1.578 -18.058 1.00 81.94 90 PHE A N 1
ATOM 690 C CA . PHE A 1 90 ? 29.862 -0.675 -18.674 1.00 81.94 90 PHE A CA 1
ATOM 691 C C . PHE A 1 90 ? 31.024 -0.324 -17.726 1.00 81.94 90 PHE A C 1
ATOM 693 O O . PHE A 1 90 ? 32.188 -0.382 -18.131 1.00 81.94 90 PHE A O 1
ATOM 700 N N . PHE A 1 91 ? 30.744 -0.010 -16.455 1.00 81.50 91 PHE A N 1
ATOM 701 C CA . PHE A 1 91 ? 31.797 0.277 -15.472 1.00 81.50 91 PHE A CA 1
ATOM 702 C C . PHE A 1 91 ? 32.659 -0.948 -15.143 1.00 81.50 91 PHE A C 1
ATOM 704 O O . PHE A 1 91 ? 33.872 -0.807 -14.986 1.00 81.50 91 PHE A O 1
ATOM 711 N N . VAL A 1 92 ? 32.062 -2.141 -15.077 1.00 82.62 92 VAL A N 1
ATOM 712 C CA . VAL A 1 92 ? 32.786 -3.401 -14.846 1.00 82.62 92 VAL A CA 1
ATOM 713 C C . VAL A 1 92 ? 33.671 -3.756 -16.045 1.00 82.62 92 VAL A C 1
ATOM 715 O O . VAL A 1 92 ? 34.850 -4.045 -15.864 1.00 82.62 92 VAL A O 1
ATOM 718 N N . ALA A 1 93 ? 33.159 -3.659 -17.275 1.00 75.88 93 ALA A N 1
ATOM 719 C CA . ALA A 1 93 ? 33.955 -3.894 -18.484 1.00 75.88 93 ALA A CA 1
ATOM 720 C C . ALA A 1 93 ? 35.114 -2.887 -18.617 1.00 75.88 93 ALA A C 1
ATOM 722 O O . ALA A 1 93 ? 36.211 -3.208 -19.076 1.00 75.88 93 ALA A O 1
ATOM 723 N N . ARG A 1 94 ? 34.897 -1.644 -18.177 1.00 71.75 94 ARG A N 1
ATOM 724 C CA . ARG A 1 94 ? 35.948 -0.628 -18.105 1.00 71.75 94 ARG A CA 1
ATOM 725 C C . ARG A 1 94 ? 37.011 -0.991 -17.064 1.00 71.75 94 ARG A C 1
ATOM 727 O O . ARG A 1 94 ? 38.197 -0.902 -17.380 1.00 71.75 94 ARG A O 1
ATOM 734 N N . SER A 1 95 ? 36.621 -1.372 -15.847 1.00 71.06 95 SER A N 1
ATOM 735 C CA . SER A 1 95 ? 37.577 -1.696 -14.780 1.00 71.06 95 SER A CA 1
ATOM 736 C C . SER A 1 95 ? 38.422 -2.927 -15.117 1.00 71.06 95 SER A C 1
ATOM 738 O O . SER A 1 95 ? 39.628 -2.911 -14.862 1.00 71.06 95 SER A O 1
ATOM 740 N N . SER A 1 96 ? 37.843 -3.937 -15.778 1.00 69.00 96 SER A N 1
ATOM 741 C CA . SER A 1 96 ? 38.589 -5.097 -16.274 1.00 69.00 96 SER A CA 1
ATOM 742 C C . SER A 1 96 ? 39.611 -4.712 -17.344 1.00 69.00 96 SER A C 1
ATOM 744 O O . SER A 1 96 ? 40.757 -5.146 -17.266 1.00 69.00 96 SER A O 1
ATOM 746 N N . ASN A 1 97 ? 39.244 -3.845 -18.295 1.00 66.19 97 ASN A N 1
ATOM 747 C CA . ASN A 1 97 ? 40.156 -3.394 -19.353 1.00 66.19 97 ASN A CA 1
ATOM 748 C C . ASN A 1 97 ? 41.315 -2.540 -18.809 1.00 66.19 97 ASN A C 1
ATOM 750 O O . ASN A 1 97 ? 42.444 -2.673 -19.275 1.00 66.19 97 ASN A O 1
ATOM 754 N N . ILE A 1 98 ? 41.068 -1.705 -17.789 1.00 64.44 98 ILE A N 1
ATOM 755 C CA . ILE A 1 98 ? 42.132 -0.959 -17.091 1.00 64.44 98 ILE A CA 1
ATOM 756 C C . ILE A 1 98 ? 43.059 -1.922 -16.332 1.00 64.44 98 ILE A C 1
ATOM 758 O O . ILE A 1 98 ? 44.276 -1.766 -16.392 1.00 64.44 98 ILE A O 1
ATOM 762 N N . CYS A 1 99 ? 42.512 -2.926 -15.636 1.00 57.78 99 CYS A N 1
ATOM 763 C CA . CYS A 1 99 ? 43.321 -3.932 -14.940 1.00 57.78 99 CYS A CA 1
ATOM 764 C C . CYS A 1 99 ? 44.178 -4.758 -15.901 1.00 57.78 99 CYS A C 1
ATOM 766 O O . CYS A 1 99 ? 45.342 -5.000 -15.598 1.00 57.78 99 CYS A O 1
ATOM 768 N N . LEU A 1 100 ? 43.637 -5.159 -17.055 1.00 58.88 100 LEU A N 1
ATOM 769 C CA . LEU A 1 100 ? 44.384 -5.909 -18.066 1.00 58.88 100 LEU A CA 1
ATOM 770 C C . LEU A 1 100 ? 45.575 -5.093 -18.595 1.00 58.88 100 LEU A C 1
ATOM 772 O O . LEU A 1 100 ? 46.682 -5.615 -18.674 1.00 58.88 100 LEU A 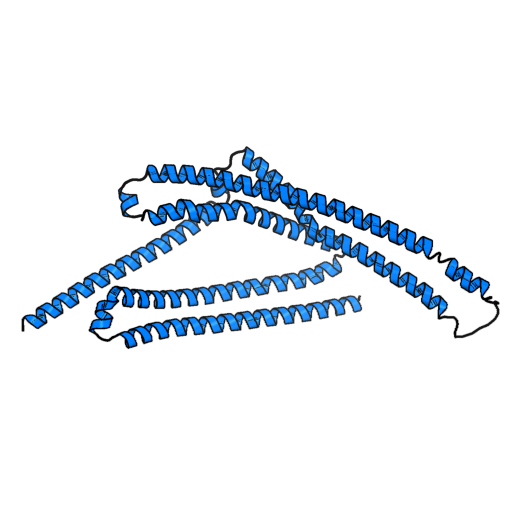O 1
ATOM 776 N N . ALA A 1 101 ? 45.363 -3.799 -18.862 1.00 58.06 101 ALA A N 1
ATOM 777 C CA . ALA A 1 101 ? 46.417 -2.876 -19.288 1.00 58.06 101 ALA A CA 1
ATOM 778 C C . ALA A 1 101 ? 47.498 -2.647 -18.209 1.00 58.06 101 ALA A C 1
ATOM 780 O O . ALA A 1 101 ? 48.668 -2.459 -18.536 1.00 58.06 101 ALA A O 1
ATOM 781 N N . ASN A 1 102 ? 47.128 -2.701 -16.924 1.00 53.94 102 ASN A N 1
ATOM 782 C CA . ASN A 1 102 ? 48.060 -2.547 -15.800 1.00 53.94 102 ASN A CA 1
ATOM 783 C C . ASN A 1 102 ? 48.791 -3.864 -15.440 1.00 53.94 102 ASN A C 1
ATOM 785 O O . ASN A 1 102 ? 49.907 -3.856 -14.924 1.00 53.94 102 ASN A O 1
ATOM 789 N N . LEU A 1 103 ? 48.184 -5.020 -15.730 1.00 48.78 103 LEU A N 1
ATOM 790 C CA . LEU A 1 103 ? 48.817 -6.337 -15.585 1.00 48.78 103 LEU A CA 1
ATOM 791 C C . LEU A 1 103 ? 49.862 -6.586 -16.675 1.00 48.78 103 LEU A C 1
ATOM 793 O O . LEU A 1 103 ? 50.913 -7.145 -16.375 1.00 48.78 103 LEU A O 1
ATOM 797 N N . THR A 1 104 ? 49.642 -6.113 -17.907 1.00 54.03 104 THR A N 1
ATOM 798 C CA . THR A 1 104 ? 50.681 -6.142 -18.952 1.00 54.03 104 THR A CA 1
ATOM 799 C C . THR A 1 104 ? 51.911 -5.307 -18.591 1.00 54.03 104 THR A C 1
ATOM 801 O O . THR A 1 104 ? 53.003 -5.662 -19.010 1.00 54.03 104 THR A O 1
ATOM 804 N N . SER A 1 105 ? 51.773 -4.262 -17.762 1.00 48.38 105 SER A N 1
ATOM 805 C CA . SER A 1 105 ? 52.917 -3.498 -17.232 1.00 48.38 105 SER A CA 1
ATOM 806 C C . SER A 1 105 ? 53.600 -4.131 -16.013 1.00 48.38 105 SER A C 1
ATOM 808 O O . SER A 1 105 ? 54.693 -3.710 -15.656 1.00 48.38 105 SER A O 1
ATOM 810 N N . LEU A 1 106 ? 52.989 -5.132 -15.367 1.00 43.97 106 LEU A N 1
ATOM 811 C CA . LEU A 1 106 ? 53.601 -5.896 -14.266 1.00 43.97 106 LEU A CA 1
ATOM 812 C C . LEU A 1 106 ? 54.188 -7.240 -14.727 1.00 43.97 106 LEU A C 1
ATOM 814 O O . LEU A 1 106 ? 54.947 -7.864 -13.993 1.00 43.97 106 LEU A O 1
ATOM 818 N N . ALA A 1 107 ? 53.872 -7.686 -15.945 1.00 44.50 107 ALA A N 1
ATOM 819 C CA . ALA A 1 107 ? 54.407 -8.913 -16.536 1.00 44.50 107 ALA A CA 1
ATOM 820 C C . ALA A 1 107 ? 55.869 -8.787 -17.031 1.00 44.50 107 ALA A C 1
ATOM 822 O O . ALA A 1 107 ? 56.344 -9.661 -17.752 1.00 44.50 107 ALA A O 1
ATOM 823 N N . GLU A 1 108 ? 56.598 -7.744 -16.623 1.00 44.94 108 GLU A N 1
ATOM 824 C CA . GLU A 1 108 ? 58.004 -7.494 -16.974 1.00 44.94 108 GLU A CA 1
ATOM 825 C C . GLU A 1 108 ? 58.943 -7.626 -15.752 1.00 44.94 108 GLU A C 1
ATOM 827 O O . GLU A 1 108 ? 59.866 -6.841 -15.574 1.00 44.94 108 GLU A O 1
ATOM 832 N N . GLU A 1 109 ? 58.730 -8.635 -14.890 1.00 38.28 109 GLU A N 1
ATOM 833 C CA . GLU A 1 109 ? 59.703 -9.015 -13.837 1.00 38.28 109 GLU A CA 1
ATOM 834 C C . GLU A 1 109 ? 60.132 -10.506 -13.872 1.00 38.28 109 GLU A C 1
ATOM 836 O O . GLU A 1 109 ? 60.819 -10.989 -12.970 1.00 38.28 109 GLU A O 1
ATOM 841 N N . HIS A 1 110 ? 59.811 -11.265 -14.937 1.00 33.56 110 HIS A N 1
ATOM 842 C CA . HIS A 1 110 ? 60.326 -12.640 -15.102 1.00 33.56 110 HIS A CA 1
ATOM 843 C C . HIS A 1 110 ? 60.568 -13.103 -16.567 1.00 33.56 110 HIS A C 1
ATOM 845 O O . HIS A 1 110 ? 59.872 -13.977 -17.064 1.00 33.56 110 HIS A O 1
ATOM 851 N N . CYS A 1 111 ? 61.642 -12.572 -17.185 1.00 29.75 111 CYS A N 1
ATOM 852 C CA . CYS A 1 111 ? 62.652 -13.263 -18.041 1.00 29.75 111 CYS A CA 1
ATOM 853 C C . CYS A 1 111 ? 62.270 -13.853 -19.456 1.00 29.75 111 CYS A C 1
ATOM 855 O O . CYS A 1 111 ? 61.102 -14.094 -19.722 1.00 29.75 111 CYS A O 1
ATOM 857 N N . PRO A 1 112 ? 63.234 -14.222 -20.355 1.00 40.69 112 PRO A N 1
ATOM 858 C CA . PRO A 1 112 ? 63.958 -13.436 -21.404 1.00 40.69 112 PRO A CA 1
ATOM 859 C C . PRO A 1 112 ? 63.953 -14.157 -22.813 1.00 40.69 112 PRO A C 1
ATOM 861 O O . PRO A 1 112 ? 63.151 -15.075 -22.977 1.00 40.69 112 PRO A O 1
ATOM 864 N N . PRO A 1 113 ? 64.880 -13.959 -23.802 1.00 39.44 113 PRO A N 1
ATOM 865 C CA . PRO A 1 113 ? 65.595 -12.783 -24.343 1.00 39.44 113 PRO A CA 1
ATOM 866 C C . PRO A 1 113 ? 65.293 -12.516 -25.854 1.00 39.44 113 PRO A C 1
ATOM 868 O O . PRO A 1 113 ? 64.895 -13.416 -26.591 1.00 39.44 113 PRO A O 1
ATOM 871 N N . GLY A 1 114 ? 65.593 -11.312 -26.365 1.00 41.34 114 GLY A N 1
ATOM 872 C CA . GLY A 1 114 ? 65.791 -11.091 -27.816 1.00 41.34 114 GLY A CA 1
ATOM 873 C C . GLY A 1 114 ? 65.150 -9.849 -28.440 1.00 41.34 114 GLY A C 1
ATOM 874 O O . GLY A 1 114 ? 65.341 -9.612 -29.629 1.00 41.34 114 GLY A O 1
ATOM 875 N N . ILE A 1 115 ? 64.415 -9.046 -27.672 1.00 46.12 115 ILE A N 1
ATOM 876 C CA . ILE A 1 115 ? 63.821 -7.798 -28.162 1.00 46.12 115 ILE A CA 1
ATOM 877 C C . ILE A 1 115 ? 64.238 -6.691 -27.200 1.00 46.12 115 ILE A C 1
ATOM 879 O O . ILE A 1 115 ? 63.926 -6.752 -26.013 1.00 46.12 115 ILE A O 1
ATOM 883 N N . GLU A 1 116 ? 64.974 -5.697 -27.696 1.00 40.47 116 GLU A N 1
ATOM 884 C CA . GLU A 1 116 ? 65.250 -4.482 -26.935 1.00 40.47 116 GLU A CA 1
ATOM 885 C C . GLU A 1 116 ? 63.939 -3.707 -26.740 1.00 40.47 116 GLU A C 1
ATOM 887 O O . GLU A 1 116 ? 63.500 -2.946 -27.605 1.00 40.47 116 GLU A O 1
ATOM 892 N N . LEU A 1 117 ? 63.295 -3.899 -25.590 1.00 44.88 117 LEU A N 1
ATOM 893 C CA . LEU A 1 117 ? 62.270 -2.988 -25.095 1.00 44.88 117 LEU A CA 1
ATOM 894 C C . LEU A 1 117 ? 62.968 -1.720 -24.603 1.00 44.88 117 LEU A C 1
ATOM 896 O O . LEU A 1 117 ? 63.326 -1.564 -23.439 1.00 44.88 117 LEU A O 1
ATOM 900 N N . THR A 1 118 ? 63.214 -0.801 -25.534 1.00 49.44 118 THR A N 1
ATOM 901 C CA . THR A 1 118 ? 63.619 0.554 -25.172 1.00 49.44 118 THR A CA 1
ATOM 902 C C . THR A 1 118 ? 62.466 1.237 -24.438 1.00 49.44 118 THR A C 1
ATOM 904 O O . THR A 1 118 ? 61.298 1.104 -24.805 1.00 49.44 118 THR A O 1
ATOM 907 N N . VAL A 1 119 ? 62.799 2.028 -23.416 1.00 51.84 119 VAL A N 1
ATOM 908 C CA . VAL A 1 119 ? 61.867 2.848 -22.621 1.00 51.84 119 VAL A CA 1
ATOM 909 C C . VAL A 1 119 ? 60.926 3.695 -23.511 1.00 51.84 119 VAL A C 1
ATOM 911 O O . VAL A 1 119 ? 59.790 3.983 -23.137 1.00 51.84 119 VAL A O 1
ATOM 914 N N . ALA A 1 120 ? 61.352 4.013 -24.738 1.00 48.50 120 ALA A N 1
ATOM 915 C CA . ALA A 1 120 ? 60.557 4.684 -25.763 1.00 48.50 120 ALA A CA 1
ATOM 916 C C . ALA A 1 120 ? 59.334 3.875 -26.253 1.00 48.50 120 ALA A C 1
ATOM 918 O O . ALA A 1 120 ? 58.283 4.468 -26.486 1.00 48.50 120 ALA A O 1
ATOM 919 N N . ASN A 1 121 ? 59.415 2.544 -26.365 1.00 46.22 121 ASN A N 1
ATOM 920 C CA . ASN A 1 121 ? 58.291 1.701 -26.800 1.00 46.22 121 ASN A CA 1
ATOM 921 C C . ASN A 1 121 ? 57.294 1.390 -25.668 1.00 46.22 121 ASN A C 1
ATOM 923 O O . ASN A 1 121 ? 56.094 1.278 -25.907 1.00 46.22 121 ASN A O 1
ATOM 927 N N . TYR A 1 122 ? 57.770 1.335 -24.423 1.00 46.50 122 TYR A N 1
ATOM 928 C CA . TYR A 1 122 ? 56.929 1.168 -23.233 1.00 46.50 122 TYR A CA 1
ATOM 929 C C . TYR A 1 122 ? 56.060 2.409 -22.968 1.00 46.50 122 TYR A C 1
ATOM 931 O O . TYR A 1 122 ? 54.836 2.309 -22.842 1.00 46.50 122 TYR A O 1
ATOM 939 N N . TYR A 1 123 ? 56.665 3.604 -22.983 1.00 44.34 123 TYR A N 1
ATOM 940 C CA . TYR A 1 123 ? 55.904 4.848 -22.854 1.00 44.34 123 TYR A CA 1
ATOM 941 C C . TYR A 1 123 ? 55.014 5.125 -24.066 1.00 44.34 123 TYR A C 1
ATOM 943 O O . TYR A 1 123 ? 53.947 5.703 -23.882 1.00 44.34 123 TYR A O 1
ATOM 951 N N . THR A 1 124 ? 55.385 4.689 -25.277 1.00 45.69 124 THR A N 1
ATOM 952 C CA . THR A 1 124 ? 54.510 4.853 -26.449 1.00 45.69 124 THR A CA 1
ATOM 953 C C . THR A 1 124 ? 53.355 3.864 -26.483 1.00 45.69 124 THR A C 1
ATOM 955 O O . THR A 1 124 ? 52.303 4.236 -26.981 1.00 45.69 124 THR A O 1
ATOM 958 N N . TRP A 1 125 ? 53.457 2.653 -25.923 1.00 46.25 125 TRP A N 1
ATOM 959 C CA . TRP A 1 125 ? 52.313 1.732 -25.817 1.00 46.25 125 TRP A CA 1
ATOM 960 C C . TRP A 1 125 ? 51.338 2.149 -24.702 1.00 46.25 125 TRP A C 1
ATOM 962 O O . TRP A 1 125 ? 50.124 2.171 -24.916 1.00 46.25 125 TRP A O 1
ATOM 972 N N . ILE A 1 126 ? 51.859 2.624 -23.562 1.00 48.25 126 ILE A N 1
ATOM 973 C CA . ILE A 1 126 ? 51.052 3.285 -22.521 1.00 48.25 126 ILE A CA 1
ATOM 974 C C . ILE A 1 126 ? 50.434 4.590 -23.049 1.00 48.25 126 ILE A C 1
ATOM 976 O O . ILE A 1 126 ? 49.285 4.880 -22.726 1.00 48.25 126 ILE A O 1
ATOM 980 N N . SER A 1 127 ? 51.125 5.344 -23.917 1.00 44.56 127 SER A N 1
ATOM 981 C CA . SER A 1 127 ? 50.538 6.505 -24.606 1.00 44.56 127 SER A CA 1
ATOM 982 C C . SER A 1 127 ? 49.638 6.132 -25.792 1.00 44.56 127 SER A C 1
ATOM 984 O O . SER A 1 127 ? 48.860 6.971 -26.236 1.00 44.56 127 SER A O 1
ATOM 986 N N . SER A 1 128 ? 49.732 4.904 -26.318 1.00 48.03 128 SER A N 1
ATOM 987 C CA . SER A 1 128 ? 48.846 4.367 -27.367 1.00 48.03 128 SER A CA 1
ATOM 988 C C . SER A 1 128 ? 47.500 3.943 -26.784 1.00 48.03 128 SER A C 1
ATOM 990 O O . SER A 1 128 ? 46.482 4.010 -27.468 1.00 48.03 128 SER A O 1
ATOM 992 N N . CYS A 1 129 ? 47.457 3.599 -25.493 1.00 49.69 129 CYS A N 1
ATOM 993 C CA . CYS A 1 129 ? 46.243 3.746 -24.699 1.00 49.69 129 CYS A CA 1
ATOM 994 C C . CYS A 1 129 ? 46.039 5.234 -24.412 1.00 49.69 129 CYS A C 1
ATOM 996 O O . CYS A 1 129 ? 46.339 5.724 -23.326 1.00 49.69 129 CYS A O 1
ATOM 998 N N . ASN A 1 130 ? 45.560 5.971 -25.411 1.00 48.44 130 ASN A N 1
ATOM 999 C CA . ASN A 1 130 ? 45.359 7.406 -25.311 1.00 48.44 130 ASN A CA 1
ATOM 1000 C C . ASN A 1 130 ? 44.341 7.689 -24.187 1.00 48.44 130 ASN A C 1
ATOM 1002 O O . ASN A 1 130 ? 43.128 7.566 -24.362 1.00 48.44 130 ASN A O 1
ATOM 1006 N N . PHE A 1 131 ? 44.830 8.009 -22.984 1.00 51.66 131 PHE A N 1
ATOM 1007 C CA . PHE A 1 131 ? 44.001 8.223 -21.791 1.00 51.66 131 PHE A CA 1
ATOM 1008 C C . PHE A 1 131 ? 42.958 9.328 -22.030 1.00 51.66 131 PHE A C 1
ATOM 1010 O O . PHE A 1 131 ? 41.880 9.315 -21.439 1.00 51.66 131 PHE A O 1
ATOM 1017 N N . THR A 1 132 ? 43.243 10.252 -22.951 1.00 53.69 132 THR A N 1
ATOM 1018 C CA . THR A 1 132 ? 42.321 11.278 -23.449 1.00 53.69 132 THR A CA 1
ATOM 1019 C C . THR A 1 132 ? 41.162 10.694 -24.259 1.00 53.69 132 THR A C 1
ATOM 1021 O O . THR A 1 132 ? 40.026 11.050 -23.961 1.00 53.69 132 THR A O 1
ATOM 1024 N N . ASP A 1 133 ? 41.393 9.767 -25.194 1.00 56.41 133 ASP A N 1
ATOM 1025 C CA . ASP A 1 133 ? 40.324 9.110 -25.969 1.00 56.41 133 ASP A CA 1
ATOM 1026 C C . ASP A 1 133 ? 39.431 8.255 -25.066 1.00 56.41 133 ASP A C 1
ATOM 1028 O O . ASP A 1 133 ? 38.206 8.267 -25.181 1.00 56.41 133 ASP A O 1
ATOM 1032 N N . ILE A 1 134 ? 40.041 7.585 -24.090 1.00 59.94 134 ILE A N 1
ATOM 1033 C CA . ILE A 1 134 ? 39.335 6.759 -23.114 1.00 59.94 134 ILE A CA 1
ATOM 1034 C C . ILE A 1 134 ? 38.473 7.624 -22.165 1.00 59.94 134 ILE A C 1
ATOM 1036 O O . ILE A 1 134 ? 37.338 7.262 -21.838 1.00 59.94 134 ILE A O 1
ATOM 1040 N N . ASN A 1 135 ? 38.981 8.777 -21.716 1.00 62.69 135 ASN A N 1
ATOM 1041 C CA . ASN A 1 135 ? 38.210 9.721 -20.898 1.00 62.69 135 ASN A CA 1
ATOM 1042 C C . ASN A 1 135 ? 37.138 10.456 -21.713 1.00 62.69 135 ASN A C 1
ATOM 1044 O O . ASN A 1 135 ? 36.062 10.755 -21.190 1.00 62.69 135 ASN A O 1
ATOM 1048 N N . TYR A 1 136 ? 37.407 10.728 -22.991 1.00 63.84 136 TYR A N 1
ATOM 1049 C CA . TYR A 1 136 ? 36.458 11.348 -23.907 1.00 63.84 136 TYR A CA 1
ATOM 1050 C C . TYR A 1 136 ? 35.272 10.416 -24.187 1.00 63.84 136 TYR A C 1
ATOM 1052 O O . TYR A 1 136 ? 34.126 10.844 -24.018 1.00 63.84 136 TYR A O 1
ATOM 1060 N N . ASP A 1 137 ? 35.526 9.139 -24.492 1.00 71.88 137 ASP A N 1
ATOM 1061 C CA . ASP A 1 137 ? 34.482 8.124 -24.688 1.00 71.88 137 ASP A CA 1
ATOM 1062 C C . ASP A 1 137 ? 33.654 7.907 -23.410 1.00 71.88 137 ASP A C 1
ATOM 1064 O O . ASP A 1 137 ? 32.423 7.967 -23.446 1.00 71.88 137 ASP A O 1
ATOM 1068 N N . LEU A 1 138 ? 34.305 7.821 -22.242 1.00 73.00 138 LEU A N 1
ATOM 1069 C CA . LEU A 1 138 ? 33.618 7.756 -20.946 1.00 73.00 138 LEU A CA 1
ATOM 1070 C C . LEU A 1 138 ? 32.702 8.966 -20.721 1.00 73.00 138 LEU A C 1
ATOM 1072 O O . LEU A 1 138 ? 31.542 8.806 -20.331 1.00 73.00 138 LEU A O 1
ATOM 1076 N N . SER A 1 139 ? 33.207 10.178 -20.963 1.00 78.25 139 SER A N 1
ATOM 1077 C CA . SER A 1 139 ? 32.433 11.400 -20.753 1.00 78.25 139 SER A CA 1
ATOM 1078 C C . SER A 1 139 ? 31.219 11.464 -21.684 1.00 78.25 139 SER A C 1
ATOM 1080 O O . SER A 1 139 ? 30.143 11.878 -21.257 1.00 78.25 139 SER A O 1
ATOM 1082 N N . ASN A 1 140 ? 31.349 10.994 -22.926 1.00 82.19 140 ASN A N 1
ATOM 1083 C CA . ASN A 1 140 ? 30.266 10.991 -23.903 1.00 82.19 140 ASN A CA 1
ATOM 1084 C C . ASN A 1 140 ? 29.218 9.912 -23.611 1.00 82.19 140 ASN A C 1
ATOM 1086 O O . ASN A 1 140 ? 28.022 10.203 -23.678 1.00 82.19 140 ASN A O 1
ATOM 1090 N N . GLN A 1 141 ? 29.633 8.699 -23.240 1.00 79.62 141 GLN A N 1
ATOM 1091 C CA . GLN A 1 141 ? 28.713 7.623 -22.852 1.00 79.62 141 GLN A CA 1
ATOM 1092 C C . GLN A 1 141 ? 27.958 7.972 -21.566 1.00 79.62 141 GLN A C 1
ATOM 1094 O O . GLN A 1 141 ? 26.735 7.844 -21.510 1.00 79.62 141 GLN A O 1
ATOM 1099 N N . THR A 1 142 ? 28.657 8.519 -20.568 1.00 81.81 142 THR A N 1
ATOM 1100 C CA . THR A 1 142 ? 28.043 8.955 -19.306 1.00 81.81 142 THR A CA 1
ATOM 1101 C C . THR A 1 142 ? 27.063 10.109 -19.539 1.00 81.81 142 THR A C 1
ATOM 1103 O O . THR A 1 142 ? 25.954 10.087 -19.013 1.00 81.81 142 THR A O 1
ATOM 1106 N N . LYS A 1 143 ? 27.402 11.086 -20.396 1.00 86.38 143 LYS A N 1
ATOM 1107 C CA . LYS A 1 143 ? 26.476 12.167 -20.784 1.00 86.38 143 LYS A CA 1
ATOM 1108 C C . LYS A 1 143 ? 25.226 11.638 -21.491 1.00 86.38 143 LYS A C 1
ATOM 1110 O O . LYS A 1 143 ? 24.126 12.076 -21.168 1.00 86.38 143 LYS A O 1
ATOM 1115 N N . LYS A 1 144 ? 25.366 10.690 -22.428 1.00 86.25 144 LYS A N 1
ATOM 1116 C CA . LYS A 1 144 ? 24.217 10.056 -23.105 1.00 86.25 144 LYS A CA 1
ATOM 1117 C C . LYS A 1 144 ? 23.311 9.331 -22.109 1.00 86.25 144 LYS A C 1
ATOM 1119 O O . LYS A 1 144 ? 22.095 9.502 -22.161 1.00 86.25 144 LYS A O 1
ATOM 1124 N N . GLN A 1 145 ? 23.906 8.579 -21.185 1.00 84.44 145 GLN A N 1
ATOM 1125 C CA . GLN A 1 145 ? 23.196 7.876 -20.119 1.00 84.44 145 GLN A CA 1
ATOM 1126 C C . GLN A 1 145 ? 22.438 8.845 -19.194 1.00 84.44 145 GLN A C 1
ATOM 1128 O O . GLN A 1 145 ? 21.242 8.668 -18.964 1.00 84.44 145 GLN A O 1
ATOM 1133 N N . ILE A 1 146 ? 23.090 9.913 -18.731 1.00 88.44 146 ILE A N 1
ATOM 1134 C CA . ILE A 1 146 ? 22.463 10.931 -17.874 1.00 88.44 146 ILE A CA 1
ATOM 1135 C C . ILE A 1 146 ? 21.321 11.648 -18.606 1.00 88.44 146 ILE A C 1
ATOM 1137 O O . ILE A 1 146 ? 20.242 11.812 -18.038 1.00 88.44 146 ILE A O 1
ATOM 1141 N N . ASN A 1 147 ? 21.519 12.040 -19.868 1.00 89.88 147 ASN A N 1
ATOM 1142 C CA . ASN A 1 147 ? 20.483 12.716 -20.651 1.00 89.88 147 ASN A CA 1
ATOM 1143 C C . ASN A 1 147 ? 19.248 11.829 -20.849 1.00 89.88 147 ASN A C 1
ATOM 1145 O O . ASN A 1 147 ? 18.124 12.306 -20.709 1.00 89.88 147 ASN A O 1
ATOM 1149 N N . PHE A 1 148 ? 19.440 10.537 -21.127 1.00 88.69 148 PHE A N 1
ATOM 1150 C CA . PHE A 1 148 ? 18.334 9.586 -21.230 1.00 88.69 148 PHE A CA 1
ATOM 1151 C C . PHE A 1 148 ? 17.574 9.445 -19.903 1.00 88.69 148 PHE A C 1
ATOM 1153 O O . PHE A 1 148 ? 16.344 9.502 -19.894 1.00 88.69 148 PHE A O 1
ATOM 1160 N N . LEU A 1 149 ? 18.291 9.333 -18.778 1.00 89.31 149 LEU A N 1
ATOM 1161 C CA . LEU A 1 149 ? 17.687 9.242 -17.447 1.00 89.31 149 LEU A CA 1
ATOM 1162 C C . LEU A 1 149 ? 16.881 10.501 -17.094 1.00 89.31 149 LEU A C 1
ATOM 1164 O O . LEU A 1 149 ? 15.781 10.392 -16.557 1.00 89.31 149 LEU A O 1
ATOM 1168 N N . LEU A 1 150 ? 17.400 11.686 -17.432 1.00 92.12 150 LEU A N 1
ATOM 1169 C CA . LEU A 1 150 ? 16.708 12.960 -17.231 1.00 92.12 150 LEU A CA 1
ATOM 1170 C C . LEU A 1 150 ? 15.407 13.039 -18.035 1.00 92.12 150 LEU A C 1
ATOM 1172 O O . LEU A 1 150 ? 14.370 13.401 -17.482 1.00 92.12 150 LEU A O 1
ATOM 1176 N N . ILE A 1 151 ? 15.440 12.664 -19.318 1.00 92.25 151 ILE A N 1
ATOM 1177 C CA . ILE A 1 151 ? 14.241 12.645 -20.169 1.00 92.25 151 ILE A CA 1
ATOM 1178 C C . ILE A 1 151 ? 13.208 11.669 -19.600 1.00 92.25 151 ILE A C 1
ATOM 1180 O O . ILE A 1 151 ? 12.036 12.022 -19.465 1.00 92.25 151 ILE A O 1
ATOM 1184 N N . LEU A 1 152 ? 13.638 10.466 -19.212 1.00 91.25 152 LEU A N 1
ATOM 1185 C CA . LEU A 1 152 ? 12.758 9.454 -18.633 1.00 91.25 152 LEU A CA 1
ATOM 1186 C C . LEU A 1 152 ? 12.128 9.947 -17.322 1.00 91.25 152 LEU A C 1
ATOM 1188 O O . LEU A 1 152 ? 10.919 9.812 -17.147 1.00 91.25 152 LEU A O 1
ATOM 1192 N N . ALA A 1 153 ? 12.906 10.578 -16.439 1.00 91.31 153 ALA A N 1
ATOM 1193 C CA . ALA A 1 153 ? 12.409 11.127 -15.180 1.00 91.31 153 ALA A CA 1
ATOM 1194 C C . ALA A 1 153 ? 11.326 12.196 -15.398 1.00 91.31 153 ALA A C 1
ATOM 1196 O O . ALA A 1 153 ? 10.290 12.159 -14.735 1.00 91.31 153 ALA A O 1
ATOM 1197 N N . ILE A 1 154 ? 11.527 13.106 -16.358 1.00 94.50 154 ILE A N 1
ATOM 1198 C CA . ILE A 1 154 ? 10.541 14.142 -16.701 1.00 94.50 154 ILE A CA 1
ATOM 1199 C C . ILE A 1 154 ? 9.260 13.505 -17.254 1.00 94.50 154 ILE A C 1
ATOM 1201 O O . ILE A 1 154 ? 8.162 13.854 -16.822 1.00 94.50 154 ILE A O 1
ATOM 1205 N N . VAL A 1 155 ? 9.384 12.544 -18.174 1.00 92.94 155 VAL A N 1
ATOM 1206 C CA . VAL A 1 155 ? 8.229 11.852 -18.770 1.00 92.94 155 VAL A CA 1
ATOM 1207 C C . VAL A 1 155 ? 7.434 11.095 -17.706 1.00 92.94 155 VAL A C 1
ATOM 1209 O O . VAL A 1 155 ? 6.212 11.227 -17.642 1.00 92.94 155 VAL A O 1
ATOM 1212 N N . VAL A 1 156 ? 8.112 10.344 -16.837 1.00 92.25 156 VAL A N 1
ATOM 1213 C CA . VAL A 1 156 ? 7.472 9.592 -15.750 1.00 92.25 156 VAL A CA 1
ATOM 1214 C C . VAL A 1 156 ? 6.804 10.528 -14.747 1.00 92.25 156 VAL A C 1
ATOM 1216 O O . VAL A 1 156 ? 5.676 10.255 -14.343 1.00 92.25 156 VAL A O 1
ATOM 1219 N N . PHE A 1 157 ? 7.450 11.638 -14.380 1.00 93.12 157 PHE A N 1
ATOM 1220 C CA . PHE A 1 157 ? 6.872 12.637 -13.481 1.00 93.12 157 PHE A CA 1
ATOM 1221 C C . PHE A 1 157 ? 5.575 13.223 -14.046 1.00 93.12 157 PHE A C 1
ATOM 1223 O O . PHE A 1 157 ? 4.568 13.280 -13.341 1.00 93.12 157 PHE A O 1
ATOM 1230 N N . LEU A 1 158 ? 5.574 13.608 -15.326 1.00 94.50 158 LEU A N 1
ATOM 1231 C CA . LEU A 1 158 ? 4.386 14.144 -15.987 1.00 94.50 158 LEU A CA 1
ATOM 1232 C C . LEU A 1 158 ? 3.265 13.104 -16.042 1.00 94.50 158 LEU A C 1
ATOM 1234 O O . LEU A 1 158 ? 2.147 13.396 -15.621 1.00 94.50 158 LEU A O 1
ATOM 1238 N N . LEU A 1 159 ? 3.557 11.884 -16.504 1.00 91.75 159 LEU A N 1
ATOM 1239 C CA . LEU A 1 159 ? 2.570 10.801 -16.556 1.00 91.75 159 LEU A CA 1
ATOM 1240 C C . LEU A 1 159 ? 1.977 10.516 -15.173 1.00 91.75 159 LEU A C 1
ATOM 1242 O O . LEU A 1 159 ? 0.763 10.350 -15.051 1.00 91.75 159 LEU A O 1
ATOM 1246 N N . GLU A 1 160 ? 2.820 10.498 -14.139 1.00 92.12 160 GLU A N 1
ATOM 1247 C CA . GLU A 1 160 ? 2.402 10.236 -12.768 1.00 92.12 160 GLU A CA 1
ATOM 1248 C C . GLU A 1 160 ? 1.510 11.323 -12.192 1.00 92.12 160 GLU A C 1
ATOM 1250 O O . GLU A 1 160 ? 0.441 11.041 -11.647 1.00 92.12 160 GLU A O 1
ATOM 1255 N N . TYR A 1 161 ? 1.911 12.572 -12.396 1.00 92.81 161 TYR A N 1
ATOM 1256 C CA . TYR A 1 161 ? 1.114 13.721 -12.018 1.00 92.81 161 TYR A CA 1
ATOM 1257 C C . TYR A 1 161 ? -0.262 13.706 -12.702 1.00 92.81 161 TYR A C 1
ATOM 1259 O O . TYR A 1 161 ? -1.289 13.867 -12.035 1.00 92.81 161 TYR A O 1
ATOM 1267 N N . PHE A 1 162 ? -0.314 13.454 -14.014 1.00 91.94 162 PHE A N 1
ATOM 1268 C CA . PHE A 1 162 ? -1.575 13.428 -14.757 1.00 91.94 162 PHE A CA 1
ATOM 1269 C C . PHE A 1 162 ? -2.498 12.287 -14.319 1.00 91.94 162 PHE A C 1
ATOM 1271 O O . PHE A 1 162 ? -3.677 12.538 -14.077 1.00 91.94 162 PHE A O 1
ATOM 1278 N N . TYR A 1 163 ? -2.013 11.048 -14.168 1.00 91.94 163 TYR A N 1
ATOM 1279 C CA . TYR A 1 163 ? -2.923 9.964 -13.776 1.00 91.94 163 TYR A CA 1
ATOM 1280 C C . TYR A 1 163 ? -3.455 10.164 -12.347 1.00 91.94 163 TYR A C 1
ATOM 1282 O O . TYR A 1 163 ? -4.653 9.981 -12.120 1.00 91.94 163 TYR A O 1
ATOM 1290 N N . LEU A 1 164 ? -2.613 10.592 -11.395 1.00 91.94 164 LEU A N 1
ATOM 1291 C CA . LEU A 1 164 ? -3.036 10.821 -10.007 1.00 91.94 164 LEU A CA 1
ATOM 1292 C C . LEU A 1 164 ? -4.061 11.951 -9.906 1.00 91.94 164 LEU A C 1
ATOM 1294 O O . LEU A 1 164 ? -5.049 11.829 -9.180 1.00 91.94 164 LEU A O 1
ATOM 1298 N N . THR A 1 165 ? -3.854 13.049 -10.632 1.00 92.69 165 THR A N 1
ATOM 1299 C CA . THR A 1 165 ? -4.799 14.174 -10.634 1.00 92.69 165 THR A CA 1
ATOM 1300 C C . THR A 1 165 ? -6.140 13.783 -11.247 1.00 92.69 165 THR A C 1
ATOM 1302 O O . THR A 1 165 ? -7.175 14.089 -10.659 1.00 92.69 165 THR A O 1
ATOM 1305 N N . ILE A 1 166 ? -6.144 13.034 -12.356 1.00 91.88 166 ILE A N 1
ATOM 1306 C CA . ILE A 1 166 ? -7.379 12.562 -12.997 1.00 91.88 166 ILE A CA 1
ATOM 1307 C C . ILE A 1 166 ? -8.168 11.626 -12.068 1.00 91.88 166 ILE A C 1
ATOM 1309 O O . ILE A 1 166 ? -9.369 11.826 -11.887 1.00 91.88 166 ILE A O 1
ATOM 1313 N N . PHE A 1 167 ? -7.520 10.642 -11.431 1.00 90.81 167 PHE A N 1
ATOM 1314 C CA . PHE A 1 167 ? -8.208 9.741 -10.495 1.00 90.81 167 PHE A CA 1
ATOM 1315 C C . PHE A 1 167 ? -8.804 10.488 -9.294 1.00 90.81 167 PHE A C 1
ATOM 1317 O O . PHE A 1 167 ? -9.944 10.221 -8.908 1.00 90.81 167 PHE A O 1
ATOM 1324 N N . ASN A 1 168 ? -8.076 11.454 -8.726 1.00 92.50 168 ASN A N 1
ATOM 1325 C CA . ASN A 1 168 ? -8.588 12.262 -7.617 1.00 92.50 168 ASN A CA 1
ATOM 1326 C C . ASN A 1 168 ? -9.741 13.180 -8.051 1.00 92.50 168 ASN A C 1
ATOM 1328 O O . ASN A 1 168 ? -10.719 13.313 -7.319 1.00 92.50 168 ASN A O 1
ATOM 1332 N N . PHE A 1 169 ? -9.672 13.757 -9.252 1.00 92.12 169 PHE A N 1
ATOM 1333 C CA . PHE A 1 169 ? -10.745 14.584 -9.803 1.00 92.12 169 PHE A CA 1
ATOM 1334 C C . PHE A 1 169 ? -12.042 13.787 -10.010 1.00 92.12 169 PHE A C 1
ATOM 1336 O O . PHE A 1 169 ? -13.116 14.228 -9.597 1.00 92.12 169 PHE A O 1
ATOM 1343 N N . ILE A 1 170 ? -11.943 12.581 -10.586 1.00 90.31 170 ILE A N 1
ATOM 1344 C CA . ILE A 1 170 ? -13.091 11.676 -10.760 1.00 90.31 170 ILE A CA 1
ATOM 1345 C C . ILE A 1 170 ? -13.689 11.304 -9.399 1.00 90.31 170 ILE A C 1
ATOM 1347 O O . ILE A 1 170 ? -14.909 11.334 -9.231 1.00 90.31 170 ILE A O 1
ATOM 1351 N N . ALA A 1 171 ? -12.846 10.975 -8.416 1.00 90.69 171 ALA A N 1
ATOM 1352 C CA . ALA A 1 171 ? -13.302 10.600 -7.083 1.00 90.69 171 ALA A CA 1
ATOM 1353 C C . ALA A 1 171 ? -14.046 11.741 -6.374 1.00 90.69 171 ALA A C 1
ATOM 1355 O O . ALA A 1 171 ? -15.098 11.496 -5.783 1.00 90.69 171 ALA A O 1
ATOM 1356 N N . GLU A 1 172 ? -13.551 12.978 -6.471 1.00 91.94 172 GLU A N 1
ATOM 1357 C CA . GLU A 1 172 ? -14.202 14.154 -5.884 1.00 91.94 172 GLU A CA 1
ATOM 1358 C C . GLU A 1 172 ? -15.591 14.382 -6.491 1.00 91.94 172 GLU A C 1
ATOM 1360 O O . GLU A 1 172 ? -16.589 14.463 -5.774 1.00 91.94 172 GLU A O 1
ATOM 1365 N N . ARG A 1 173 ? -15.682 14.388 -7.827 1.00 90.31 173 ARG A N 1
ATOM 1366 C CA . ARG A 1 173 ? -16.948 14.585 -8.548 1.00 90.31 173 ARG A CA 1
ATOM 1367 C C . ARG A 1 173 ? -17.973 13.494 -8.228 1.00 90.31 173 ARG A C 1
ATOM 1369 O O . ARG A 1 173 ? -19.165 13.775 -8.046 1.00 90.31 173 ARG A O 1
ATOM 1376 N N . GLN A 1 174 ? -17.511 12.249 -8.144 1.00 88.94 174 GLN A N 1
ATOM 1377 C CA . GLN A 1 174 ? -18.348 11.098 -7.818 1.00 88.94 174 GLN A CA 1
ATOM 1378 C C . GLN A 1 174 ? -18.891 11.202 -6.390 1.00 88.94 174 GLN A C 1
ATOM 1380 O O . GLN A 1 174 ? -20.086 11.010 -6.159 1.00 88.94 174 GLN A O 1
ATOM 1385 N N . VAL A 1 175 ? -18.039 11.557 -5.429 1.00 90.75 175 VAL A N 1
ATOM 1386 C CA . VAL A 1 175 ? -18.430 11.705 -4.022 1.00 90.75 175 VAL A CA 1
ATOM 1387 C C . VAL A 1 175 ? -19.344 12.900 -3.816 1.00 90.75 175 VAL A C 1
ATOM 1389 O O . VAL A 1 175 ? -20.324 12.779 -3.088 1.00 90.75 175 VAL A O 1
ATOM 1392 N N . GLN A 1 176 ? -19.114 14.016 -4.504 1.00 91.56 176 GLN A N 1
ATOM 1393 C CA . GLN A 1 176 ? -20.021 15.160 -4.472 1.00 91.56 176 GLN A CA 1
ATOM 1394 C C . GLN A 1 176 ? -21.428 14.779 -4.956 1.00 91.56 176 GLN A C 1
ATOM 1396 O O . GLN A 1 176 ? -22.421 15.113 -4.308 1.00 91.56 176 GLN A O 1
ATOM 1401 N N . SER A 1 177 ? -21.518 14.018 -6.050 1.00 89.94 177 SER A N 1
ATOM 1402 C CA . SER A 1 177 ? -22.796 13.527 -6.581 1.00 89.94 177 SER A CA 1
ATOM 1403 C C . SER A 1 177 ? -23.488 12.554 -5.615 1.00 89.94 177 SER A C 1
ATOM 1405 O O . SER A 1 177 ? -24.709 12.602 -5.454 1.00 89.94 177 SER A O 1
ATOM 1407 N N . MET A 1 178 ? -22.718 11.692 -4.939 1.00 90.00 178 MET A N 1
ATOM 1408 C CA . MET A 1 178 ? -23.239 10.802 -3.894 1.00 90.00 178 MET A CA 1
ATOM 1409 C C . MET A 1 178 ? -23.729 11.586 -2.671 1.00 90.00 178 MET A C 1
ATOM 1411 O O . MET A 1 178 ? -24.837 11.324 -2.212 1.00 90.00 178 MET A O 1
ATOM 1415 N N . LYS A 1 179 ? -22.976 12.590 -2.197 1.00 91.81 179 LYS A N 1
ATOM 1416 C CA . LYS A 1 179 ? -23.365 13.468 -1.078 1.00 91.81 179 LYS A CA 1
ATOM 1417 C C . LYS A 1 179 ? -24.680 14.195 -1.370 1.00 91.81 179 LYS A C 1
ATOM 1419 O O . LYS A 1 179 ? -25.563 14.203 -0.520 1.00 91.81 179 LYS A O 1
ATOM 1424 N N . GLN A 1 180 ? -24.852 14.736 -2.578 1.00 93.12 180 GLN A N 1
ATOM 1425 C CA . GLN A 1 180 ? -26.093 15.413 -2.980 1.00 93.12 180 GLN A CA 1
ATOM 1426 C C . GLN A 1 180 ? -27.308 14.481 -2.946 1.00 93.12 180 GLN A C 1
ATOM 1428 O O . GLN A 1 180 ? -28.349 14.839 -2.400 1.00 93.12 180 GLN A O 1
ATOM 1433 N N . LYS A 1 181 ? -27.177 13.272 -3.498 1.00 90.62 181 LYS A N 1
ATOM 1434 C CA . LYS A 1 181 ? -28.280 12.301 -3.529 1.00 90.62 181 LYS A CA 1
ATOM 1435 C C . LYS A 1 181 ? -28.576 11.719 -2.160 1.00 90.62 181 LYS A C 1
ATOM 1437 O O . LYS A 1 181 ? -29.740 11.573 -1.815 1.00 90.62 181 LYS A O 1
ATOM 1442 N N . LEU A 1 182 ? -27.545 11.429 -1.373 1.00 91.38 182 LEU A N 1
ATOM 1443 C CA . LEU A 1 182 ? -27.713 10.976 0.000 1.00 91.38 182 LEU A CA 1
ATOM 1444 C C . LEU A 1 182 ? -28.442 12.036 0.831 1.00 91.38 182 LEU A C 1
ATOM 1446 O O . LEU A 1 182 ? -29.404 11.712 1.514 1.00 91.38 182 LEU A O 1
ATOM 1450 N N . PHE A 1 183 ? -28.049 13.304 0.705 1.00 94.38 183 PHE A N 1
ATOM 1451 C CA . PHE A 1 183 ? -28.732 14.409 1.372 1.00 94.38 183 PHE A CA 1
ATOM 1452 C C . PHE A 1 183 ? -30.196 14.539 0.923 1.00 94.38 183 PHE A C 1
ATOM 1454 O O . PHE A 1 183 ? -31.085 14.668 1.759 1.00 94.38 183 PHE A O 1
ATOM 1461 N N . GLN A 1 184 ? -30.465 14.427 -0.382 1.00 94.88 184 GLN A N 1
ATOM 1462 C CA . GLN A 1 184 ? -31.830 14.438 -0.910 1.00 94.88 184 GLN A CA 1
ATOM 1463 C C . GLN A 1 184 ? -32.680 13.281 -0.362 1.00 94.88 184 GLN A C 1
ATOM 1465 O O . GLN A 1 184 ? -33.844 13.495 -0.037 1.00 94.88 184 GLN A O 1
ATOM 1470 N N . LEU A 1 185 ? -32.113 12.076 -0.245 1.00 91.94 185 LEU A N 1
ATOM 1471 C CA . LEU A 1 185 ? -32.806 10.905 0.299 1.00 91.94 185 LEU A CA 1
ATOM 1472 C C . LEU A 1 185 ? -33.071 11.040 1.800 1.00 91.94 185 LEU A C 1
ATOM 1474 O O . LEU A 1 185 ? -34.169 10.727 2.243 1.00 91.94 185 LEU A O 1
ATOM 1478 N N . ILE A 1 186 ? -32.110 11.563 2.567 1.00 92.62 186 ILE A N 1
ATOM 1479 C CA . ILE A 1 186 ? -32.287 11.809 4.005 1.00 92.62 186 ILE A CA 1
ATOM 1480 C C . ILE A 1 186 ? -33.435 12.801 4.241 1.00 92.62 186 ILE A C 1
ATOM 1482 O O . ILE A 1 186 ? -34.260 12.577 5.117 1.00 92.62 186 ILE A O 1
ATOM 1486 N N . LEU A 1 187 ? -33.547 13.862 3.433 1.00 92.50 187 LEU A N 1
ATOM 1487 C CA . LEU A 1 187 ? -34.640 14.837 3.553 1.00 92.50 187 LEU A CA 1
ATOM 1488 C C . LEU A 1 187 ? -36.029 14.279 3.199 1.00 92.50 187 LEU A C 1
ATOM 1490 O O . LEU A 1 187 ? -37.030 14.869 3.595 1.00 92.50 187 LEU A O 1
ATOM 1494 N N . GLN A 1 188 ? -36.103 13.188 2.434 1.00 94.25 188 GLN A N 1
ATOM 1495 C CA . GLN A 1 188 ? -37.365 12.548 2.031 1.00 94.25 188 GLN A CA 1
ATOM 1496 C C . GLN A 1 188 ? -37.812 11.444 2.994 1.00 94.25 188 GLN A C 1
ATOM 1498 O O . GLN A 1 188 ? -38.826 10.794 2.752 1.00 94.25 188 GLN A O 1
ATOM 1503 N N . GLN A 1 189 ? -37.051 11.208 4.058 1.00 93.38 189 GLN A N 1
ATOM 1504 C CA . GLN A 1 189 ? -37.272 10.102 4.967 1.00 93.38 189 GLN A CA 1
ATOM 1505 C C . GLN A 1 189 ? -38.302 10.457 6.057 1.00 93.38 189 GLN A C 1
ATOM 1507 O O . GLN A 1 189 ? -38.348 11.589 6.540 1.00 93.38 189 GLN A O 1
ATOM 1512 N N . ASP A 1 190 ? -39.123 9.481 6.455 1.00 94.00 190 ASP A N 1
ATOM 1513 C CA . ASP A 1 190 ? -40.177 9.665 7.461 1.00 94.00 190 ASP A CA 1
ATOM 1514 C C . ASP A 1 190 ? -39.630 10.038 8.848 1.00 94.00 190 ASP A C 1
ATOM 1516 O O . ASP A 1 190 ? -38.538 9.622 9.235 1.00 94.00 190 ASP A O 1
ATOM 1520 N N . MET A 1 191 ? -40.438 10.737 9.656 1.00 89.25 191 MET A N 1
ATOM 1521 C CA . MET A 1 191 ? -40.070 11.154 11.021 1.00 89.25 191 MET A CA 1
ATOM 1522 C C . MET A 1 191 ? -39.633 9.978 11.910 1.00 89.25 191 MET A C 1
ATOM 1524 O O . MET A 1 191 ? -38.659 10.097 12.644 1.00 89.25 191 MET A O 1
ATOM 1528 N N . ILE A 1 192 ? -40.272 8.814 11.751 1.00 94.50 192 ILE A N 1
ATOM 1529 C CA . ILE A 1 192 ? -39.935 7.584 12.485 1.00 94.50 192 ILE A CA 1
ATOM 1530 C C . ILE A 1 192 ? -38.463 7.194 12.271 1.00 94.50 192 ILE A C 1
ATOM 1532 O O . ILE A 1 192 ? -37.803 6.716 13.187 1.00 94.50 192 ILE A O 1
ATOM 1536 N N . TYR A 1 193 ? -37.904 7.419 11.080 1.00 91.19 193 TYR A N 1
ATOM 1537 C CA . TYR A 1 193 ? -36.497 7.115 10.817 1.00 91.19 193 TYR A CA 1
ATOM 1538 C C . TYR A 1 193 ? -35.545 7.977 11.649 1.00 91.19 193 TYR A C 1
ATOM 1540 O O . TYR A 1 193 ? -34.514 7.475 12.100 1.00 91.19 193 TYR A O 1
ATOM 1548 N N . PHE A 1 194 ? -35.895 9.249 11.857 1.00 91.38 194 PHE A N 1
ATOM 1549 C CA . PHE A 1 194 ? -35.125 10.185 12.674 1.00 91.38 194 PHE A CA 1
ATOM 1550 C C . PHE A 1 194 ? -35.278 9.927 14.178 1.00 91.38 194 PHE A C 1
ATOM 1552 O O . PHE A 1 194 ? -34.389 10.301 14.937 1.00 91.38 194 PHE A O 1
ATOM 1559 N N . ASP A 1 195 ? -36.341 9.237 14.603 1.00 92.62 195 ASP A N 1
ATOM 1560 C CA . ASP A 1 195 ? -36.476 8.765 15.986 1.00 92.62 195 ASP A CA 1
ATOM 1561 C C . ASP A 1 195 ? -35.532 7.583 16.280 1.00 92.62 195 ASP A C 1
ATOM 1563 O O . ASP A 1 195 ? -35.038 7.446 17.400 1.00 92.62 195 ASP A O 1
ATOM 1567 N N . TYR A 1 196 ? -35.235 6.749 15.272 1.00 91.50 196 TYR A N 1
ATOM 1568 C CA . TYR A 1 196 ? -34.286 5.633 15.397 1.00 91.50 196 TYR A CA 1
ATOM 1569 C C . TYR A 1 196 ? -32.820 6.035 15.164 1.00 91.50 196 TYR A C 1
ATOM 1571 O O . TYR A 1 196 ? -31.936 5.498 15.829 1.00 91.50 196 TYR A O 1
ATOM 1579 N N . HIS A 1 197 ? -32.535 6.958 14.237 1.00 88.94 197 HIS A N 1
ATOM 1580 C CA . HIS A 1 197 ? -31.163 7.343 13.883 1.00 88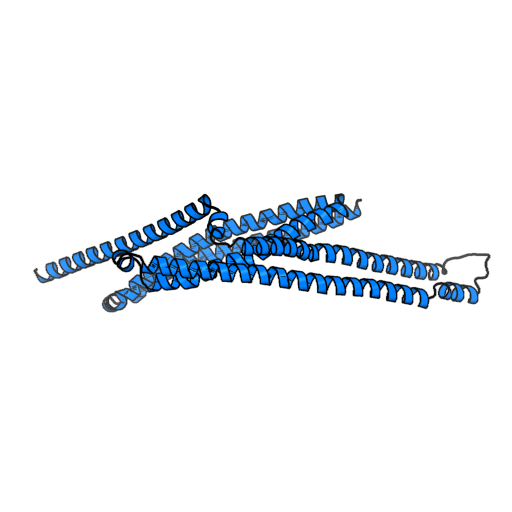.94 197 HIS A CA 1
ATOM 1581 C C . HIS A 1 197 ? -30.786 8.689 14.497 1.00 88.94 197 HIS A C 1
ATOM 1583 O O . HIS A 1 197 ? -31.380 9.724 14.197 1.00 88.94 197 HIS A O 1
ATOM 1589 N N . LYS A 1 198 ? -29.721 8.704 15.304 1.00 90.38 198 LYS A N 1
ATOM 1590 C CA . LYS A 1 198 ? -29.214 9.938 15.918 1.00 90.38 198 LYS A CA 1
ATOM 1591 C C . LYS A 1 198 ? -28.699 10.886 14.831 1.00 90.38 198 LYS A C 1
ATOM 1593 O O . LYS A 1 198 ? -27.894 10.498 13.987 1.00 90.38 198 LYS A O 1
ATOM 1598 N N . THR A 1 199 ? -29.045 12.171 14.911 1.00 89.81 199 THR A N 1
ATOM 1599 C CA . THR A 1 199 ? -28.587 13.200 13.952 1.00 89.81 199 THR A CA 1
ATOM 1600 C C . THR A 1 199 ? -27.060 13.247 13.801 1.00 89.81 199 THR A C 1
ATOM 1602 O O . THR A 1 199 ? -26.543 13.498 12.712 1.00 89.81 199 THR A O 1
ATOM 1605 N N . GLY A 1 200 ? -26.318 12.964 14.880 1.00 90.06 200 GLY A N 1
ATOM 1606 C CA . GLY A 1 200 ? -24.853 12.894 14.853 1.00 90.06 200 GLY A CA 1
ATOM 1607 C C . GLY A 1 200 ? -24.302 11.752 13.990 1.00 90.06 200 GLY A C 1
ATOM 1608 O O . GLY A 1 200 ? -23.278 11.927 13.330 1.00 90.06 200 GLY A O 1
ATOM 1609 N N . GLU A 1 201 ? -24.998 10.617 13.939 1.00 89.56 201 GLU A N 1
ATOM 1610 C CA . GLU A 1 201 ? -24.628 9.472 13.103 1.00 89.56 201 GLU A CA 1
ATOM 1611 C C . GLU A 1 201 ? -24.814 9.798 11.620 1.00 89.56 201 GLU A C 1
ATOM 1613 O O . GLU A 1 201 ? -23.892 9.610 10.829 1.00 89.56 201 GLU A O 1
ATOM 1618 N N . LEU A 1 202 ? -25.949 10.402 11.256 1.00 91.25 202 LEU A N 1
ATOM 1619 C CA . LEU A 1 202 ? -26.229 10.827 9.880 1.00 91.25 202 LEU A CA 1
ATOM 1620 C C . LEU A 1 202 ? -25.224 11.876 9.378 1.00 91.25 202 LEU A C 1
ATOM 1622 O O . LEU A 1 202 ? -24.784 11.822 8.228 1.00 91.25 202 LEU A O 1
ATOM 1626 N N . ASN A 1 203 ? -24.806 12.807 10.240 1.00 91.75 203 ASN A N 1
ATOM 1627 C CA . ASN A 1 203 ? -23.776 13.787 9.891 1.00 91.75 203 ASN A CA 1
ATOM 1628 C C . ASN A 1 203 ? -22.394 13.134 9.687 1.00 91.75 203 ASN A C 1
ATOM 1630 O O . ASN A 1 203 ? -21.659 13.479 8.755 1.00 91.75 203 ASN A O 1
ATOM 1634 N N . SER A 1 204 ? -22.051 12.158 10.535 1.00 93.38 204 SER A N 1
ATOM 1635 C CA . SER A 1 204 ? -20.831 11.363 10.379 1.00 93.38 204 SER A CA 1
ATOM 1636 C C . SER A 1 204 ? -20.863 10.540 9.088 1.00 93.38 204 SER A C 1
ATOM 1638 O O . SER A 1 204 ? -19.874 10.524 8.361 1.00 93.38 204 SER A O 1
ATOM 1640 N N . LEU A 1 205 ? -22.001 9.934 8.745 1.00 90.12 205 LEU A N 1
ATOM 1641 C CA . LEU A 1 205 ? -22.194 9.195 7.496 1.00 90.12 205 LEU A CA 1
ATOM 1642 C C . LEU A 1 205 ? -21.971 10.096 6.270 1.00 90.12 205 LEU A C 1
ATOM 1644 O O . LEU A 1 205 ? -21.252 9.729 5.339 1.00 90.12 205 LEU A O 1
ATOM 1648 N N . LEU A 1 206 ? -22.545 11.304 6.279 1.00 91.69 206 LEU A N 1
ATOM 1649 C CA . LEU A 1 206 ? -22.432 12.253 5.169 1.00 91.69 206 LEU A CA 1
ATOM 1650 C C . LEU A 1 206 ? -20.997 12.766 4.964 1.00 91.69 206 LEU A C 1
ATOM 1652 O O . LEU A 1 206 ? -20.606 13.070 3.834 1.00 91.69 206 LEU A O 1
ATOM 1656 N N . THR A 1 207 ? -20.213 12.855 6.039 1.00 92.12 207 THR A N 1
ATOM 1657 C CA . THR A 1 207 ? -18.848 13.398 6.003 1.00 92.12 207 THR A CA 1
ATOM 1658 C C . THR A 1 207 ? -17.802 12.285 5.999 1.00 92.12 207 THR A C 1
ATOM 1660 O O . THR A 1 207 ? -17.164 12.040 4.977 1.00 92.12 207 THR A O 1
ATOM 1663 N N . ASN A 1 208 ? -17.661 11.567 7.115 1.00 94.00 208 ASN A N 1
ATOM 1664 C CA . ASN A 1 208 ? -16.585 10.606 7.347 1.00 94.00 208 ASN A CA 1
ATOM 1665 C C . ASN A 1 208 ? -16.656 9.409 6.395 1.00 94.00 208 ASN A C 1
ATOM 1667 O O . ASN A 1 208 ? -15.642 9.031 5.809 1.00 94.00 208 ASN A O 1
ATOM 1671 N N . ASP A 1 209 ? -17.832 8.805 6.212 1.00 91.56 209 ASP A N 1
ATOM 1672 C CA . ASP A 1 209 ? -17.940 7.605 5.373 1.00 91.56 209 ASP A CA 1
ATOM 1673 C C . ASP A 1 209 ? -17.835 7.933 3.883 1.00 91.56 209 ASP A C 1
ATOM 1675 O O . ASP A 1 209 ? -17.186 7.205 3.127 1.00 91.56 209 ASP A O 1
ATOM 1679 N N . MET A 1 210 ? -18.363 9.082 3.461 1.00 91.06 210 MET A N 1
ATOM 1680 C CA . MET A 1 210 ? -18.162 9.581 2.100 1.00 91.06 210 MET A CA 1
ATOM 1681 C C . MET A 1 210 ? -16.689 9.910 1.812 1.00 91.06 210 MET A C 1
ATOM 1683 O O . MET A 1 210 ? -16.198 9.629 0.717 1.00 91.06 210 MET A O 1
ATOM 1687 N N . ASP A 1 211 ? -15.952 10.444 2.787 1.00 92.06 211 ASP A N 1
ATOM 1688 C CA . ASP A 1 211 ? -14.525 10.744 2.633 1.00 92.06 211 ASP A CA 1
ATOM 1689 C C . ASP A 1 211 ? -13.655 9.472 2.604 1.00 92.06 211 ASP A C 1
ATOM 1691 O O . ASP A 1 211 ? -12.658 9.415 1.869 1.00 92.06 211 ASP A O 1
ATOM 1695 N N . LYS A 1 212 ? -14.053 8.407 3.319 1.00 90.50 212 LYS A N 1
ATOM 1696 C CA . LYS A 1 212 ? -13.441 7.072 3.170 1.00 90.50 212 LYS A CA 1
ATOM 1697 C C . LYS A 1 212 ? -13.631 6.541 1.749 1.00 90.50 212 LYS A C 1
ATOM 1699 O O . LYS A 1 212 ? -12.668 6.075 1.138 1.00 90.50 212 LYS A O 1
ATOM 1704 N N . ILE A 1 213 ? -14.839 6.666 1.193 1.00 89.94 213 ILE A N 1
ATOM 1705 C CA . ILE A 1 213 ? -15.134 6.268 -0.193 1.00 89.94 213 ILE A CA 1
ATOM 1706 C C . ILE A 1 213 ? -14.295 7.088 -1.182 1.00 89.94 213 ILE A C 1
ATOM 1708 O O . ILE A 1 213 ? -13.696 6.512 -2.091 1.00 89.94 213 ILE A O 1
ATOM 1712 N N . ARG A 1 214 ? -14.179 8.406 -0.978 1.00 91.19 214 ARG A N 1
ATOM 1713 C CA . ARG A 1 214 ? -13.339 9.300 -1.795 1.00 91.19 214 ARG A CA 1
ATOM 1714 C C . ARG A 1 214 ? -11.894 8.830 -1.862 1.00 91.19 214 ARG A C 1
ATOM 1716 O O . ARG A 1 214 ? -11.323 8.698 -2.943 1.00 91.19 214 ARG A O 1
ATOM 1723 N N . THR A 1 215 ? -11.318 8.554 -0.697 1.00 90.94 215 THR A N 1
ATOM 1724 C CA . THR A 1 215 ? -9.924 8.117 -0.572 1.00 90.94 215 THR A CA 1
ATOM 1725 C C . THR A 1 215 ? -9.717 6.745 -1.214 1.00 90.94 215 THR A C 1
ATOM 1727 O O . THR A 1 215 ? -8.694 6.513 -1.861 1.00 90.94 215 THR A O 1
ATOM 1730 N N . GLY A 1 216 ? -10.708 5.858 -1.083 1.00 88.69 216 GLY A N 1
ATOM 1731 C CA . GLY A 1 216 ? -10.723 4.551 -1.730 1.00 88.69 216 GLY A CA 1
ATOM 1732 C C . GLY A 1 216 ? -10.727 4.650 -3.255 1.00 88.69 216 GLY A C 1
ATOM 1733 O O . GLY A 1 216 ? -9.850 4.081 -3.897 1.00 88.69 216 GLY A O 1
ATOM 1734 N N . ILE A 1 217 ? -11.676 5.391 -3.838 1.00 85.94 217 ILE A N 1
ATOM 1735 C CA . ILE A 1 217 ? -11.845 5.484 -5.298 1.00 85.94 217 ILE A CA 1
ATOM 1736 C C . ILE A 1 217 ? -10.721 6.285 -5.965 1.00 85.94 217 ILE A C 1
ATOM 1738 O O . ILE A 1 217 ? -10.308 5.940 -7.068 1.00 85.94 217 ILE A O 1
ATOM 1742 N N . GLY A 1 218 ? -10.238 7.352 -5.325 1.00 87.00 218 GLY A N 1
ATOM 1743 C CA . GLY A 1 218 ? -9.227 8.236 -5.905 1.00 87.00 218 GLY A CA 1
ATOM 1744 C C . GLY A 1 218 ? -7.834 7.620 -5.873 1.00 87.00 218 GLY A C 1
ATOM 1745 O 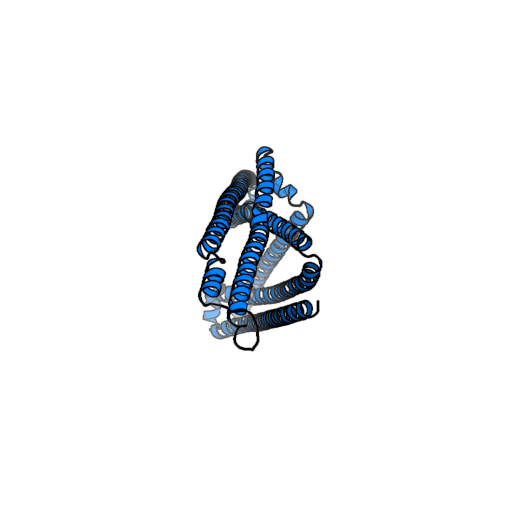O . GLY A 1 218 ? -7.404 6.937 -6.801 1.00 87.00 218 GLY A O 1
ATOM 1746 N N . ASN A 1 219 ? -7.105 7.874 -4.788 1.00 85.50 219 ASN A N 1
ATOM 1747 C CA . ASN A 1 219 ? -5.690 7.525 -4.703 1.00 85.50 219 ASN A CA 1
ATOM 1748 C C . ASN A 1 219 ? -5.443 6.006 -4.640 1.00 85.50 219 ASN A C 1
ATOM 1750 O O . ASN A 1 219 ? -4.538 5.494 -5.297 1.00 85.50 219 ASN A O 1
ATOM 1754 N N . GLN A 1 220 ? -6.246 5.270 -3.864 1.00 90.25 220 GLN A N 1
ATOM 1755 C CA . GLN A 1 220 ? -5.966 3.854 -3.598 1.00 90.25 220 GLN A CA 1
ATOM 1756 C C . GLN A 1 220 ? -6.230 2.954 -4.810 1.00 90.25 220 GLN A C 1
ATOM 1758 O O . GLN A 1 220 ? -5.430 2.059 -5.081 1.00 90.25 220 GLN A O 1
ATOM 1763 N N . LEU A 1 221 ? -7.301 3.194 -5.580 1.00 87.44 221 LEU A N 1
ATOM 1764 C CA . LEU A 1 221 ? -7.542 2.439 -6.817 1.00 87.44 221 LEU A CA 1
ATOM 1765 C C . LEU A 1 221 ? -6.451 2.687 -7.863 1.00 87.44 221 LEU A C 1
ATOM 1767 O O . LEU A 1 221 ? -5.954 1.725 -8.449 1.00 87.44 221 LEU A O 1
ATOM 1771 N N . GLY A 1 222 ? -6.045 3.944 -8.073 1.00 86.62 222 GLY A N 1
ATOM 1772 C CA . GLY A 1 222 ? -4.965 4.276 -9.007 1.00 86.62 222 GLY A CA 1
ATOM 1773 C C . GLY A 1 222 ? -3.644 3.602 -8.624 1.00 86.62 222 GLY A C 1
ATOM 1774 O O . GLY A 1 222 ? -2.981 2.995 -9.467 1.00 86.62 222 GLY A O 1
ATOM 1775 N N . LEU A 1 223 ? -3.298 3.626 -7.333 1.00 89.69 223 LEU A N 1
ATOM 1776 C CA . LEU A 1 223 ? -2.113 2.946 -6.811 1.00 89.69 223 LEU A CA 1
ATOM 1777 C C . LEU A 1 223 ? -2.193 1.423 -6.986 1.00 89.69 223 LEU A C 1
ATOM 1779 O O . LEU A 1 223 ? -1.201 0.798 -7.361 1.00 89.69 223 LEU A O 1
ATOM 1783 N N . LEU A 1 224 ? -3.359 0.819 -6.747 1.00 90.06 224 LEU A N 1
ATOM 1784 C CA . LEU A 1 224 ? -3.573 -0.622 -6.896 1.00 90.06 224 LEU A CA 1
ATOM 1785 C C . LEU A 1 224 ? -3.382 -1.071 -8.350 1.00 90.06 224 LEU A C 1
ATOM 1787 O O . LEU A 1 224 ? -2.664 -2.038 -8.602 1.00 90.06 224 LEU A O 1
ATOM 1791 N N . ILE A 1 225 ? -3.964 -0.342 -9.304 1.00 89.50 225 ILE A N 1
ATOM 1792 C CA . ILE A 1 225 ? -3.815 -0.610 -10.741 1.00 89.50 225 ILE A CA 1
ATOM 1793 C C . ILE A 1 225 ? -2.346 -0.475 -11.160 1.00 89.50 225 ILE A C 1
ATOM 1795 O O . ILE A 1 225 ? -1.803 -1.379 -11.799 1.00 89.50 225 ILE A O 1
ATOM 1799 N N . SER A 1 226 ? -1.683 0.607 -10.737 1.00 90.94 226 SER A N 1
ATOM 1800 C CA . SER A 1 226 ? -0.263 0.842 -11.019 1.00 90.94 226 SER A CA 1
ATOM 1801 C C . SER A 1 226 ? 0.625 -0.268 -10.453 1.00 90.94 226 SER A C 1
ATOM 1803 O O . SER A 1 226 ? 1.519 -0.775 -11.127 1.00 90.94 226 SER A O 1
ATOM 1805 N N . THR A 1 227 ? 0.360 -0.698 -9.219 1.00 90.69 227 THR A N 1
ATOM 1806 C CA . THR A 1 227 ? 1.157 -1.729 -8.540 1.00 90.69 227 THR A CA 1
ATOM 1807 C C . THR A 1 227 ? 0.993 -3.090 -9.212 1.00 90.69 227 THR A C 1
ATOM 1809 O O . THR A 1 227 ? 1.979 -3.799 -9.406 1.00 90.69 227 THR A O 1
ATOM 1812 N N . LEU A 1 228 ? -0.229 -3.445 -9.622 1.00 91.94 228 LEU A N 1
ATOM 1813 C CA . LEU A 1 228 ? -0.491 -4.677 -10.369 1.00 91.94 228 LEU A CA 1
ATOM 1814 C C . LEU A 1 228 ? 0.181 -4.659 -11.747 1.00 91.94 228 LEU A C 1
ATOM 1816 O O . LEU A 1 228 ? 0.829 -5.636 -12.120 1.00 91.94 228 LEU A O 1
ATOM 1820 N N . SER A 1 229 ? 0.082 -3.544 -12.476 1.00 91.69 229 SER A N 1
ATOM 1821 C CA . SER A 1 229 ? 0.760 -3.368 -13.766 1.00 91.69 229 SER A CA 1
ATOM 1822 C C . SER A 1 229 ? 2.281 -3.472 -13.621 1.00 91.69 229 SER A C 1
ATOM 1824 O O . SER A 1 229 ? 2.930 -4.215 -14.359 1.00 91.69 229 SER A O 1
ATOM 1826 N N . ASN A 1 230 ? 2.850 -2.799 -12.615 1.00 92.81 230 ASN A N 1
ATOM 1827 C CA . ASN A 1 230 ? 4.278 -2.860 -12.317 1.00 92.81 230 ASN A CA 1
ATOM 1828 C C . ASN A 1 230 ? 4.736 -4.294 -12.020 1.00 92.81 2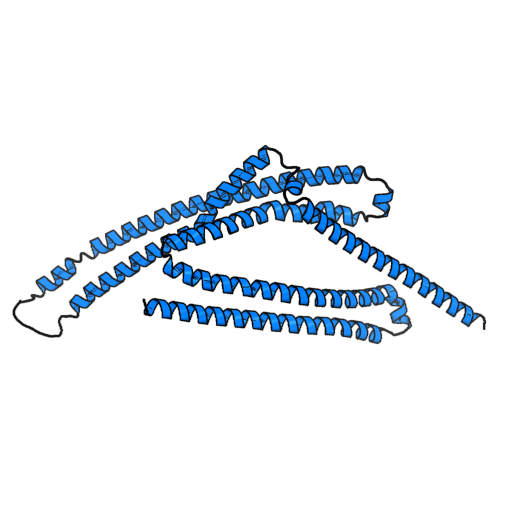30 ASN A C 1
ATOM 1830 O O . ASN A 1 230 ? 5.773 -4.724 -12.520 1.00 92.81 230 ASN A O 1
ATOM 1834 N N . LEU A 1 231 ? 3.962 -5.044 -11.233 1.00 91.50 231 LEU A N 1
ATOM 1835 C CA . LEU A 1 231 ? 4.266 -6.434 -10.901 1.00 91.50 231 LEU A CA 1
ATOM 1836 C C . LEU A 1 231 ? 4.301 -7.314 -12.156 1.00 91.50 231 LEU A C 1
ATOM 1838 O O . LEU A 1 231 ? 5.261 -8.056 -12.354 1.00 91.50 231 LEU A O 1
ATOM 1842 N N . ILE A 1 232 ? 3.297 -7.192 -13.028 1.00 92.38 232 ILE A N 1
ATOM 1843 C CA . ILE A 1 232 ? 3.230 -7.955 -14.282 1.00 92.38 232 ILE A CA 1
ATOM 1844 C C . ILE A 1 232 ? 4.404 -7.585 -15.193 1.00 92.38 232 ILE A C 1
ATOM 1846 O O . ILE A 1 232 ? 5.106 -8.467 -15.686 1.00 92.38 232 ILE A O 1
ATOM 1850 N N . CYS A 1 233 ? 4.656 -6.289 -15.385 1.00 91.62 233 CYS A N 1
ATOM 1851 C CA . CYS A 1 233 ? 5.735 -5.831 -16.250 1.00 91.62 233 CYS A CA 1
ATOM 1852 C C . CYS A 1 233 ? 7.117 -6.248 -15.731 1.00 91.62 233 CYS A C 1
ATOM 1854 O O . CYS A 1 233 ? 7.950 -6.704 -16.511 1.00 91.62 233 CYS A O 1
ATOM 1856 N N . SER A 1 234 ? 7.344 -6.163 -14.419 1.00 90.50 234 SER A N 1
ATOM 1857 C CA . SER A 1 234 ? 8.612 -6.566 -13.804 1.00 90.50 234 SER A CA 1
ATOM 1858 C C . SER A 1 234 ? 8.892 -8.055 -14.010 1.00 90.50 234 SER A C 1
ATOM 1860 O O . SER A 1 234 ? 10.006 -8.414 -14.377 1.00 90.50 234 SER A O 1
ATOM 1862 N N . ILE A 1 235 ? 7.885 -8.923 -13.851 1.00 90.50 235 ILE A N 1
ATOM 1863 C CA . ILE A 1 235 ? 8.038 -10.368 -14.091 1.00 90.50 235 ILE A CA 1
ATOM 1864 C C . ILE A 1 235 ? 8.380 -10.644 -15.559 1.00 90.50 235 ILE A C 1
ATOM 1866 O O . ILE A 1 235 ? 9.296 -11.418 -15.835 1.00 90.50 235 ILE A O 1
ATOM 1870 N N . ILE A 1 236 ? 7.676 -9.999 -16.497 1.00 91.88 236 ILE A N 1
ATOM 1871 C CA . ILE A 1 236 ? 7.939 -10.153 -17.935 1.00 91.88 236 ILE A CA 1
ATOM 1872 C C . ILE A 1 236 ? 9.372 -9.714 -18.259 1.00 91.88 236 ILE A C 1
ATOM 1874 O O . ILE A 1 236 ? 10.098 -10.454 -18.915 1.00 91.88 236 ILE A O 1
ATOM 1878 N N . LEU A 1 237 ? 9.802 -8.551 -17.761 1.00 91.19 237 LEU A N 1
ATOM 1879 C CA . LEU A 1 237 ? 11.141 -8.025 -18.026 1.00 91.19 237 LEU A CA 1
ATOM 1880 C C . LEU A 1 237 ? 12.246 -8.914 -17.443 1.00 91.19 237 LEU A C 1
ATOM 1882 O O . LEU A 1 237 ? 13.213 -9.207 -18.146 1.00 91.19 237 LEU A O 1
ATOM 1886 N N . CYS A 1 238 ? 12.094 -9.422 -16.217 1.00 89.19 238 CYS A N 1
ATOM 1887 C CA . CYS A 1 238 ? 13.061 -10.365 -15.649 1.00 89.19 238 CYS A CA 1
ATOM 1888 C C . CYS A 1 238 ? 13.178 -11.646 -16.494 1.00 89.19 238 CYS A C 1
ATOM 1890 O O . CYS A 1 238 ? 14.287 -12.074 -16.807 1.00 89.19 238 CYS A O 1
ATOM 1892 N N . LEU A 1 239 ? 12.047 -12.210 -16.939 1.00 91.06 239 LEU A N 1
ATOM 1893 C CA . LEU A 1 239 ? 12.041 -1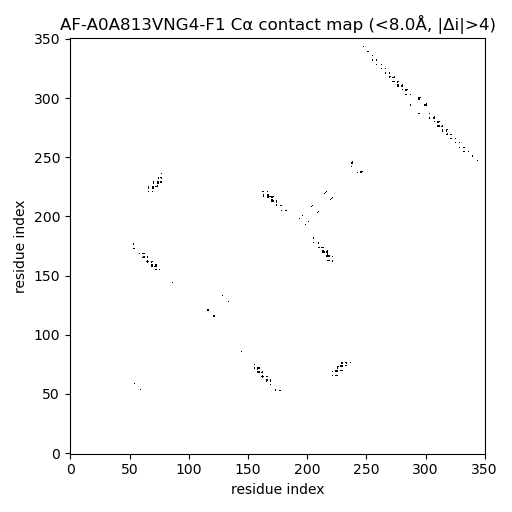3.410 -17.784 1.00 91.06 239 LEU A CA 1
ATOM 1894 C C . LEU A 1 239 ? 12.700 -13.186 -19.154 1.00 91.06 239 LEU A C 1
ATOM 1896 O O . LEU A 1 239 ? 13.258 -14.134 -19.701 1.00 91.06 239 LEU A O 1
ATOM 1900 N N . THR A 1 240 ? 12.647 -11.966 -19.702 1.00 91.12 240 THR A N 1
ATOM 1901 C CA . THR A 1 240 ? 13.284 -11.650 -20.994 1.00 91.12 240 THR A CA 1
ATOM 1902 C C . THR A 1 240 ? 14.803 -11.518 -20.935 1.00 91.12 240 THR A C 1
ATOM 1904 O O . THR A 1 240 ? 15.446 -11.780 -21.946 1.00 91.12 240 THR A O 1
ATOM 1907 N N . VAL A 1 241 ? 15.375 -11.107 -19.795 1.00 87.31 241 VAL A N 1
ATOM 1908 C CA . VAL A 1 241 ? 16.831 -10.927 -19.655 1.00 87.31 241 VAL A CA 1
ATOM 1909 C C . VAL A 1 241 ? 17.504 -12.280 -19.450 1.00 87.31 241 VAL A C 1
ATOM 1911 O O . VAL A 1 241 ? 18.264 -12.714 -20.305 1.00 87.31 241 VAL A O 1
ATOM 1914 N N . ASP A 1 242 ? 17.157 -12.977 -18.366 1.00 87.31 242 ASP A N 1
ATOM 1915 C CA . ASP A 1 242 ? 17.714 -14.288 -18.038 1.00 87.31 242 ASP A CA 1
ATOM 1916 C C . ASP A 1 242 ? 16.646 -15.158 -17.374 1.00 87.31 242 ASP A C 1
ATOM 1918 O O . ASP A 1 242 ? 16.317 -15.014 -16.189 1.00 87.31 242 ASP A O 1
ATOM 1922 N N . TRP A 1 243 ? 16.095 -16.099 -18.140 1.00 91.38 243 TRP A N 1
ATOM 1923 C CA . TRP A 1 243 ? 15.019 -16.969 -17.664 1.00 91.38 243 TRP A CA 1
ATOM 1924 C C . TRP A 1 243 ? 15.493 -17.934 -16.565 1.00 91.38 243 TRP A C 1
ATOM 1926 O O . TRP A 1 243 ? 14.770 -18.147 -15.591 1.00 91.38 243 TRP A O 1
ATOM 1936 N N . ASN A 1 244 ? 16.723 -18.452 -16.669 1.00 87.94 244 ASN A N 1
ATOM 1937 C CA . ASN A 1 244 ? 17.302 -19.391 -15.701 1.00 87.94 244 ASN A CA 1
ATOM 1938 C C . ASN A 1 244 ? 17.403 -18.785 -14.295 1.00 87.94 244 ASN A C 1
ATOM 1940 O O . ASN A 1 244 ? 16.918 -19.369 -13.325 1.00 87.94 244 ASN A O 1
ATOM 1944 N N . LEU A 1 245 ? 17.988 -17.589 -14.189 1.00 85.25 245 LEU A N 1
ATOM 1945 C CA . LEU A 1 245 ? 18.186 -16.901 -12.914 1.00 85.25 245 LEU A CA 1
ATOM 1946 C C . LEU A 1 245 ? 16.851 -16.392 -12.346 1.00 85.25 245 LEU A C 1
ATOM 1948 O O . LEU A 1 245 ? 16.584 -16.512 -11.147 1.00 85.25 245 LEU A O 1
ATOM 1952 N N . THR A 1 246 ? 15.951 -15.927 -13.217 1.00 88.38 246 THR A N 1
ATOM 1953 C CA . THR A 1 246 ? 14.620 -15.451 -12.818 1.00 88.38 246 THR A CA 1
ATOM 1954 C C . THR A 1 246 ? 13.743 -16.557 -12.231 1.00 88.38 246 THR A C 1
ATOM 1956 O O . THR A 1 246 ? 13.075 -16.318 -11.229 1.00 88.38 246 THR A O 1
ATOM 1959 N N . LEU A 1 247 ? 13.749 -17.776 -12.785 1.00 86.94 247 LEU A N 1
ATOM 1960 C CA . LEU A 1 247 ? 12.973 -18.907 -12.246 1.00 86.94 247 LEU A CA 1
ATOM 1961 C C . LEU A 1 247 ? 13.409 -19.287 -10.825 1.00 86.94 247 LEU A C 1
ATOM 1963 O O . LEU A 1 247 ? 12.562 -19.547 -9.964 1.00 86.94 247 LEU A O 1
ATOM 1967 N N . VAL A 1 248 ? 14.718 -19.261 -10.559 1.00 86.75 248 VAL A N 1
ATOM 1968 C CA . VAL A 1 248 ? 15.265 -19.511 -9.219 1.00 86.75 248 VAL A CA 1
ATOM 1969 C C . VAL A 1 248 ? 14.778 -18.440 -8.241 1.00 86.75 248 VAL A C 1
ATOM 1971 O O . VAL A 1 248 ? 14.232 -18.778 -7.186 1.00 86.75 248 VAL A O 1
ATOM 1974 N N . ILE A 1 249 ? 14.875 -17.158 -8.610 1.00 85.62 249 ILE A N 1
ATOM 1975 C CA . ILE A 1 249 ? 14.406 -16.044 -7.771 1.00 85.62 249 ILE A CA 1
ATOM 1976 C C . ILE A 1 249 ? 12.891 -16.096 -7.567 1.00 85.62 249 ILE A C 1
ATOM 1978 O O . ILE A 1 249 ? 12.421 -15.885 -6.451 1.00 85.62 249 ILE A O 1
ATOM 1982 N N . LEU A 1 250 ? 12.114 -16.417 -8.602 1.00 87.00 250 LEU A N 1
ATOM 1983 C CA . LEU A 1 250 ? 10.655 -16.488 -8.525 1.00 87.00 250 LEU A CA 1
ATOM 1984 C C . LEU A 1 250 ? 10.200 -17.582 -7.551 1.00 87.00 250 LEU A C 1
ATOM 1986 O O . LEU A 1 250 ? 9.280 -17.360 -6.762 1.00 87.00 250 LEU A O 1
ATOM 1990 N N . SER A 1 251 ? 10.884 -18.733 -7.544 1.00 85.19 251 SER A N 1
ATOM 1991 C CA . SER A 1 251 ? 10.617 -19.802 -6.574 1.00 85.19 251 SER A CA 1
ATOM 1992 C C . SER A 1 251 ? 10.883 -19.358 -5.126 1.00 85.19 251 SER A C 1
ATOM 1994 O O . SER A 1 251 ? 10.106 -19.673 -4.222 1.00 85.19 251 SER A O 1
ATOM 1996 N N . ALA A 1 252 ? 11.933 -18.559 -4.906 1.00 83.75 252 ALA A N 1
ATOM 1997 C CA . ALA A 1 252 ? 12.251 -17.992 -3.600 1.00 83.75 252 ALA A CA 1
ATOM 1998 C C . ALA A 1 252 ? 11.251 -16.893 -3.199 1.00 83.75 252 ALA A C 1
ATOM 2000 O O . ALA A 1 252 ? 10.788 -16.872 -2.059 1.00 83.75 252 ALA A O 1
ATOM 2001 N N . ALA A 1 253 ? 10.863 -16.026 -4.136 1.00 85.62 253 ALA A N 1
ATOM 2002 C CA . ALA A 1 253 ? 9.895 -14.955 -3.925 1.00 85.62 253 ALA A CA 1
ATOM 2003 C C . ALA A 1 253 ? 8.512 -15.497 -3.532 1.00 85.62 253 ALA A C 1
ATOM 2005 O O . ALA A 1 253 ? 7.886 -14.965 -2.617 1.00 85.62 253 ALA A O 1
ATOM 2006 N N . ALA A 1 254 ? 8.055 -16.596 -4.141 1.00 85.44 254 ALA A N 1
ATOM 2007 C CA . ALA A 1 254 ? 6.794 -17.241 -3.770 1.00 85.44 254 ALA A CA 1
ATOM 2008 C C . ALA A 1 254 ? 6.760 -17.644 -2.282 1.00 85.44 254 ALA A C 1
ATOM 2010 O O . ALA A 1 254 ? 5.760 -17.418 -1.600 1.00 85.44 254 ALA A O 1
ATOM 2011 N N . LEU A 1 255 ? 7.869 -18.166 -1.746 1.00 82.44 255 LEU A N 1
ATOM 2012 C CA . LEU A 1 255 ? 7.985 -18.495 -0.321 1.00 82.44 255 LEU A CA 1
ATOM 2013 C C . LEU A 1 255 ? 7.965 -17.241 0.567 1.00 82.44 255 LEU A C 1
ATOM 2015 O O . LEU A 1 255 ? 7.368 -17.270 1.646 1.00 82.44 255 LEU A O 1
ATOM 2019 N N . LEU A 1 256 ? 8.542 -16.127 0.099 1.00 84.62 256 LEU A N 1
ATOM 2020 C CA . LEU A 1 256 ? 8.486 -14.844 0.808 1.00 84.62 256 LEU A CA 1
ATOM 2021 C C . LEU A 1 256 ? 7.062 -14.288 0.898 1.00 84.62 256 LEU A C 1
ATOM 2023 O O . LEU A 1 256 ? 6.736 -13.685 1.913 1.00 84.62 256 LEU A O 1
ATOM 2027 N N . PHE A 1 257 ? 6.200 -14.523 -0.098 1.00 84.62 257 PHE A N 1
ATOM 2028 C CA . PHE A 1 257 ? 4.798 -14.083 -0.059 1.00 84.62 257 PHE A CA 1
ATOM 2029 C C . PHE A 1 257 ? 3.917 -14.910 0.889 1.00 84.62 257 PHE A C 1
ATOM 2031 O O . PHE A 1 257 ? 2.986 -14.370 1.487 1.00 84.62 257 PHE A O 1
ATOM 2038 N N . VAL A 1 258 ? 4.198 -16.203 1.076 1.00 84.50 258 VAL A N 1
ATOM 2039 C CA . VAL A 1 258 ? 3.382 -17.081 1.940 1.00 84.50 258 VAL A CA 1
ATOM 2040 C C . VAL A 1 258 ? 3.505 -16.709 3.424 1.00 84.50 258 VAL A C 1
ATOM 2042 O O . VAL A 1 258 ? 2.511 -16.717 4.153 1.00 84.50 258 VAL A O 1
ATOM 2045 N N . SER A 1 259 ? 4.708 -16.347 3.873 1.00 81.81 259 SER A N 1
ATOM 2046 C CA . SER A 1 259 ? 4.992 -15.996 5.273 1.00 81.81 259 SER A CA 1
ATOM 2047 C C . SER A 1 259 ? 4.137 -14.836 5.824 1.00 81.81 259 SER A C 1
ATOM 2049 O O . SER A 1 259 ? 3.439 -15.039 6.822 1.00 81.81 259 SER A O 1
ATOM 2051 N N . PRO A 1 260 ? 4.108 -13.635 5.208 1.00 83.62 260 PRO A N 1
ATOM 2052 C CA . PRO A 1 260 ? 3.334 -12.510 5.719 1.00 83.62 260 PRO A CA 1
ATOM 2053 C C . PRO A 1 260 ? 1.833 -12.798 5.730 1.00 83.62 260 PRO A C 1
ATOM 2055 O O . PRO A 1 260 ? 1.160 -12.371 6.657 1.00 83.62 260 PRO A O 1
ATOM 2058 N N . ILE A 1 261 ? 1.302 -13.595 4.793 1.00 85.94 261 ILE A N 1
ATOM 2059 C CA . ILE A 1 261 ? -0.117 -13.994 4.814 1.00 85.94 261 ILE A CA 1
ATOM 2060 C C . ILE A 1 261 ? -0.444 -14.779 6.095 1.00 85.94 261 ILE A C 1
ATOM 2062 O O . ILE A 1 261 ? -1.494 -14.567 6.708 1.00 85.94 261 ILE A O 1
ATOM 2066 N N . ALA A 1 262 ? 0.446 -15.680 6.520 1.00 84.19 262 ALA A N 1
ATOM 2067 C CA . ALA A 1 262 ? 0.282 -16.418 7.769 1.00 84.19 262 ALA A CA 1
ATOM 2068 C C . ALA A 1 262 ? 0.379 -15.492 8.995 1.00 84.19 262 ALA A C 1
ATOM 2070 O O . ALA A 1 262 ? -0.455 -15.595 9.899 1.00 84.19 262 ALA A O 1
ATOM 2071 N N . VAL A 1 263 ? 1.330 -14.548 8.994 1.00 86.12 263 VAL A N 1
ATOM 2072 C CA . VAL A 1 263 ? 1.471 -13.533 10.054 1.00 86.12 263 VAL A CA 1
ATOM 2073 C C . VAL A 1 263 ? 0.223 -12.677 10.160 1.00 86.12 263 VAL A C 1
ATOM 2075 O O . VAL A 1 263 ? -0.317 -12.544 11.251 1.00 86.12 263 VAL A O 1
ATOM 2078 N N . THR A 1 264 ? -0.282 -12.141 9.049 1.00 86.25 264 THR A N 1
ATOM 2079 C CA . THR A 1 264 ? -1.477 -11.294 9.044 1.00 86.25 264 THR A CA 1
ATOM 2080 C C . THR A 1 264 ? -2.667 -12.038 9.637 1.00 86.25 264 THR A C 1
ATOM 2082 O O . THR A 1 264 ? -3.340 -11.499 10.507 1.00 86.25 264 THR A O 1
ATOM 2085 N N . LYS A 1 265 ? -2.890 -13.307 9.263 1.00 86.81 265 LYS A N 1
ATOM 2086 C CA . LYS A 1 265 ? -3.965 -14.124 9.854 1.00 86.81 265 LYS A CA 1
ATOM 2087 C C . LYS A 1 265 ? -3.799 -14.313 11.361 1.00 86.81 265 LYS A C 1
ATOM 2089 O O . LYS A 1 265 ? -4.789 -14.301 12.090 1.00 86.81 265 LYS A O 1
ATOM 2094 N N . LEU A 1 266 ? -2.569 -14.520 11.822 1.00 85.62 266 LEU A N 1
ATOM 2095 C CA . LEU A 1 266 ? -2.267 -14.693 13.237 1.00 85.62 266 LEU A CA 1
ATOM 2096 C C . LEU A 1 266 ? -2.484 -13.384 14.010 1.00 85.62 266 LEU A C 1
ATOM 2098 O O . LEU A 1 266 ? -3.203 -13.378 15.006 1.00 85.62 266 LEU A O 1
ATOM 2102 N N . VAL A 1 267 ? -1.951 -12.271 13.503 1.00 87.12 267 VAL A N 1
ATOM 2103 C CA . VAL A 1 267 ? -2.126 -10.931 14.076 1.00 87.12 267 VAL A CA 1
ATOM 2104 C C . VAL A 1 267 ? -3.606 -10.565 14.147 1.00 87.12 267 VAL A C 1
ATOM 2106 O O . VAL A 1 267 ? -4.064 -10.188 15.218 1.00 87.12 267 VAL A O 1
ATOM 2109 N N . SER A 1 268 ? -4.382 -10.766 13.077 1.00 87.94 268 SER A N 1
ATOM 2110 C CA . SER A 1 268 ? -5.824 -10.481 13.079 1.00 87.94 268 SER A CA 1
ATOM 2111 C C . SER A 1 268 ? -6.581 -11.268 14.153 1.00 87.94 268 SER A C 1
ATOM 2113 O O . SER A 1 268 ? -7.453 -10.708 14.813 1.00 87.94 268 SER A O 1
ATOM 2115 N N . LYS A 1 269 ? -6.241 -12.546 14.376 1.00 87.75 269 LYS A N 1
ATOM 2116 C CA . LYS A 1 269 ? -6.862 -13.352 15.442 1.00 87.75 269 LYS A CA 1
ATOM 2117 C C . LYS A 1 269 ? -6.541 -12.815 16.835 1.00 87.75 269 LYS A C 1
ATOM 2119 O O . LYS A 1 269 ? -7.439 -12.711 17.664 1.00 87.75 269 LYS A O 1
ATOM 2124 N N . PHE A 1 270 ? -5.279 -12.479 17.098 1.00 85.69 270 PHE A N 1
ATOM 2125 C CA . PHE A 1 270 ? -4.875 -11.940 18.398 1.00 85.69 270 PHE A CA 1
ATOM 2126 C C . PHE A 1 270 ? -5.449 -10.545 18.652 1.00 85.69 270 PHE A C 1
ATOM 2128 O O . PHE A 1 270 ? -5.908 -10.284 19.760 1.00 85.69 270 PHE A O 1
ATOM 2135 N N . THR A 1 271 ? -5.497 -9.691 17.628 1.00 87.94 271 THR A N 1
ATOM 2136 C CA . THR A 1 271 ? -6.131 -8.371 17.707 1.00 87.94 271 THR A CA 1
ATOM 2137 C C . THR A 1 271 ? -7.630 -8.482 17.992 1.00 87.94 271 THR A C 1
ATOM 2139 O O . THR A 1 271 ? -8.143 -7.720 18.800 1.00 87.94 271 THR A O 1
ATOM 2142 N N . ALA A 1 272 ? -8.338 -9.466 17.425 1.00 88.56 272 ALA A N 1
ATOM 2143 C CA . ALA A 1 272 ? -9.744 -9.695 17.772 1.00 88.56 272 ALA A CA 1
ATOM 2144 C C . ALA A 1 272 ? -9.925 -10.067 19.258 1.00 88.56 272 ALA A C 1
ATOM 2146 O O . ALA A 1 272 ? -10.811 -9.542 19.927 1.00 88.56 272 ALA A O 1
ATOM 2147 N N . ILE A 1 273 ? -9.061 -10.931 19.803 1.00 87.81 273 ILE A N 1
ATOM 2148 C CA . ILE A 1 273 ? -9.096 -11.297 21.229 1.00 87.81 273 ILE A CA 1
ATOM 2149 C C . ILE A 1 273 ? -8.806 -10.074 22.110 1.00 87.81 273 ILE A C 1
ATOM 2151 O O . ILE A 1 273 ? -9.510 -9.843 23.092 1.00 87.81 273 ILE A O 1
ATOM 2155 N N . GLU A 1 274 ? -7.798 -9.282 21.747 1.00 87.12 274 GLU A N 1
ATOM 2156 C CA . GLU A 1 274 ? -7.442 -8.030 22.421 1.00 87.12 274 GLU A CA 1
ATOM 2157 C C . GLU A 1 274 ? -8.631 -7.057 22.468 1.00 87.12 274 GLU A C 1
ATOM 2159 O O . GLU A 1 274 ? -9.002 -6.604 23.552 1.00 87.12 274 GLU A O 1
ATOM 2164 N N . LEU A 1 275 ? -9.277 -6.810 21.323 1.00 88.19 275 LEU A N 1
ATOM 2165 C CA . LEU A 1 275 ? -10.465 -5.957 21.214 1.00 88.19 275 LEU A CA 1
ATOM 2166 C C . LEU A 1 275 ? -11.581 -6.431 22.151 1.00 88.19 275 LEU A C 1
ATOM 2168 O O . LEU A 1 275 ? -12.062 -5.646 22.961 1.00 88.19 275 LEU A O 1
ATOM 2172 N N . THR A 1 276 ? -11.919 -7.725 22.143 1.00 89.25 276 THR A N 1
ATOM 2173 C CA . THR A 1 276 ? -12.979 -8.254 23.026 1.00 89.25 276 THR A CA 1
ATOM 2174 C C . THR A 1 276 ? -12.647 -8.143 24.520 1.00 89.25 276 THR A C 1
ATOM 2176 O O . THR A 1 276 ? -13.546 -8.007 25.353 1.00 89.25 276 THR A O 1
ATOM 2179 N N . ALA A 1 277 ? -11.364 -8.203 24.897 1.00 87.00 277 ALA A N 1
ATOM 2180 C CA . ALA A 1 277 ? -10.939 -8.005 26.281 1.00 87.00 277 ALA A CA 1
ATOM 2181 C C . ALA A 1 277 ? -11.050 -6.528 26.694 1.00 87.00 277 ALA A C 1
ATOM 2183 O O . ALA A 1 277 ? -11.533 -6.239 27.793 1.00 87.00 277 ALA A O 1
ATOM 2184 N N . TYR A 1 278 ? -10.671 -5.602 25.805 1.00 89.00 278 TYR A N 1
ATOM 2185 C CA . TYR A 1 278 ? -10.835 -4.164 26.024 1.00 89.00 278 TYR A CA 1
ATOM 2186 C C . TYR A 1 278 ? -12.298 -3.727 26.041 1.00 89.00 278 TYR A C 1
ATOM 2188 O O . TYR A 1 278 ? -12.655 -2.894 26.866 1.00 89.00 278 TYR A O 1
ATOM 2196 N N . GLU A 1 279 ? -13.162 -4.315 25.215 1.00 91.50 279 GLU A N 1
ATOM 2197 C CA . GLU A 1 279 ? -14.605 -4.053 25.244 1.00 91.50 279 GLU A CA 1
ATOM 2198 C C . GLU A 1 279 ? -15.218 -4.401 26.605 1.00 91.50 279 GLU A C 1
ATOM 2200 O O . GLU A 1 279 ? -16.013 -3.633 27.146 1.00 91.50 279 GLU A O 1
ATOM 2205 N N . LYS A 1 280 ? -14.817 -5.532 27.203 1.00 90.75 280 LYS A N 1
ATOM 2206 C CA . LYS A 1 280 ? -15.265 -5.920 28.551 1.00 90.75 280 LYS A CA 1
ATOM 2207 C C . LYS A 1 280 ? -14.741 -4.972 29.627 1.00 90.75 280 LYS A C 1
ATOM 2209 O O . LYS A 1 280 ? -15.505 -4.575 30.501 1.00 90.75 280 LYS A O 1
ATOM 2214 N N . ALA A 1 281 ? -13.463 -4.593 29.560 1.00 91.38 281 ALA A N 1
ATOM 2215 C CA . ALA A 1 281 ? -12.886 -3.619 30.487 1.00 91.38 281 ALA A CA 1
ATOM 2216 C C . ALA A 1 281 ? -13.573 -2.246 30.366 1.00 91.38 281 ALA A C 1
ATOM 2218 O O . ALA A 1 281 ? -13.884 -1.624 31.380 1.00 91.38 281 ALA A O 1
ATOM 2219 N 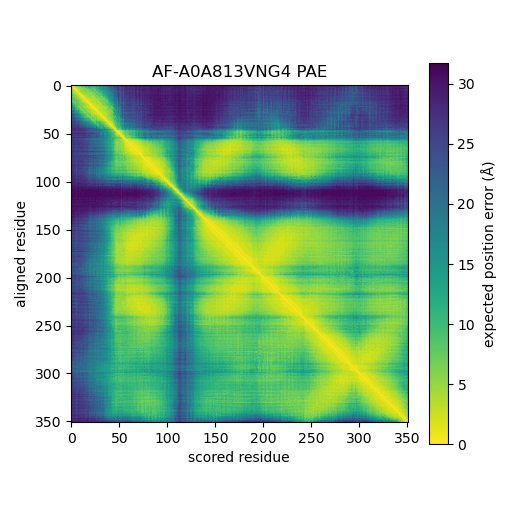N . GLY A 1 282 ? -13.862 -1.812 29.136 1.00 93.56 282 GLY A N 1
ATOM 2220 C CA . GLY A 1 282 ? -14.596 -0.585 28.834 1.00 93.56 282 GLY A CA 1
ATOM 2221 C C . GLY A 1 282 ? -16.019 -0.613 29.381 1.00 93.56 282 GLY A C 1
ATOM 2222 O O . GLY A 1 282 ? -16.422 0.341 30.032 1.00 93.56 282 GLY A O 1
ATOM 2223 N N . SER A 1 283 ? -16.736 -1.730 29.223 1.00 93.00 283 SER A N 1
ATOM 2224 C CA . SER A 1 283 ? -18.083 -1.900 29.784 1.00 93.00 283 SER A CA 1
ATOM 2225 C C . SER A 1 283 ? -18.103 -1.802 31.313 1.00 93.00 283 SER A C 1
ATOM 2227 O O . SER A 1 283 ? -19.026 -1.213 31.864 1.00 93.00 283 SER A O 1
ATOM 2229 N N . ILE A 1 284 ? -17.098 -2.353 32.002 1.00 91.69 284 ILE A N 1
ATOM 2230 C CA . ILE A 1 284 ? -16.987 -2.257 33.470 1.00 91.69 284 ILE A CA 1
ATOM 2231 C C . ILE A 1 284 ? -16.668 -0.821 33.892 1.00 91.69 284 ILE A C 1
ATOM 2233 O O . ILE A 1 284 ? -17.249 -0.309 34.846 1.00 91.69 284 ILE A O 1
ATOM 2237 N N . ALA A 1 285 ? -15.761 -0.152 33.177 1.00 93.38 285 ALA A N 1
ATOM 2238 C CA . ALA A 1 285 ? -15.450 1.249 33.438 1.00 93.38 285 ALA A CA 1
ATOM 2239 C C . ALA A 1 285 ? -16.679 2.146 33.220 1.00 93.38 285 ALA A C 1
ATOM 2241 O O . ALA A 1 285 ? -16.945 3.030 34.029 1.00 93.38 285 ALA A O 1
ATOM 2242 N N . GLU A 1 286 ? -17.449 1.891 32.164 1.00 93.12 286 GLU A N 1
ATOM 2243 C CA . GLU A 1 286 ? -18.691 2.600 31.863 1.00 93.12 286 GLU A CA 1
ATOM 2244 C C . GLU A 1 286 ? -19.747 2.382 32.956 1.00 93.12 286 GLU A C 1
ATOM 2246 O O . GLU A 1 286 ? -20.326 3.355 33.436 1.00 93.12 286 GLU A O 1
ATOM 2251 N N . GLU A 1 287 ? -19.936 1.143 33.425 1.00 91.25 287 GLU A N 1
ATOM 2252 C CA . GLU A 1 287 ? -20.829 0.814 34.548 1.00 91.25 287 GLU A CA 1
ATOM 2253 C C . GLU A 1 287 ? -20.424 1.570 35.826 1.00 91.25 287 GLU A C 1
ATOM 2255 O O . GLU A 1 287 ? -21.250 2.243 36.454 1.00 91.25 287 GLU A O 1
ATOM 2260 N N . ALA A 1 288 ? -19.135 1.528 36.177 1.00 92.19 288 ALA A N 1
ATOM 2261 C CA . ALA A 1 288 ? -18.605 2.176 37.373 1.00 92.19 288 ALA A CA 1
ATOM 2262 C C . ALA A 1 288 ? -18.707 3.711 37.316 1.00 92.19 288 ALA A C 1
ATOM 2264 O O . ALA A 1 288 ? -19.029 4.343 38.324 1.00 92.19 288 ALA A O 1
ATOM 2265 N N . ILE A 1 289 ? -18.454 4.321 36.152 1.00 94.25 289 ILE A N 1
ATOM 2266 C CA . ILE A 1 289 ? -18.542 5.776 35.953 1.00 94.25 289 ILE A CA 1
ATOM 2267 C C . ILE A 1 289 ? -20.002 6.237 35.912 1.00 94.25 289 ILE A C 1
ATOM 2269 O O . ILE A 1 289 ? -20.342 7.243 36.537 1.00 94.25 289 ILE A O 1
ATOM 2273 N N . SER A 1 290 ? -20.877 5.501 35.225 1.00 94.62 290 SER A N 1
ATOM 2274 C CA . SER A 1 290 ? -22.310 5.811 35.158 1.00 94.62 290 SER A CA 1
ATOM 2275 C C . SER A 1 290 ? -22.951 5.770 36.551 1.00 94.62 290 SER A C 1
ATOM 2277 O O . SER A 1 290 ? -23.717 6.657 36.926 1.00 94.62 290 SER A O 1
ATOM 2279 N N . SER A 1 291 ? -22.541 4.802 37.378 1.00 93.12 291 SER A N 1
ATOM 2280 C CA . SER A 1 291 ? -23.037 4.609 38.746 1.00 93.12 291 SER A CA 1
ATOM 2281 C C . SER A 1 291 ? -22.070 5.105 39.830 1.00 93.12 291 SER A C 1
ATOM 2283 O O . SER A 1 291 ? -22.050 4.584 40.950 1.00 93.12 291 SER A O 1
ATOM 2285 N N . ILE A 1 292 ? -21.296 6.160 39.544 1.00 94.19 292 ILE A N 1
ATOM 2286 C CA . ILE A 1 292 ? -20.227 6.650 40.430 1.00 94.19 292 ILE A CA 1
ATOM 2287 C C . ILE A 1 292 ? -20.722 6.985 41.844 1.00 94.19 292 ILE A C 1
ATOM 2289 O O . ILE A 1 292 ? -20.066 6.661 42.834 1.00 94.19 292 ILE A O 1
ATOM 2293 N N . ARG A 1 293 ? -21.925 7.561 41.970 1.00 93.94 293 ARG A N 1
ATOM 2294 C CA . ARG A 1 293 ? -22.527 7.900 43.271 1.00 93.94 293 ARG A CA 1
ATOM 2295 C C . ARG A 1 293 ? -22.743 6.652 44.134 1.00 93.94 293 ARG A C 1
ATOM 2297 O O . ARG A 1 293 ? -22.464 6.683 45.331 1.00 93.94 293 ARG A O 1
ATOM 2304 N N . THR A 1 294 ? -23.176 5.554 43.519 1.00 94.12 294 THR A N 1
ATOM 2305 C CA . THR A 1 294 ? -23.392 4.262 44.178 1.00 94.12 294 THR A CA 1
ATOM 2306 C C . THR A 1 294 ? -22.059 3.658 44.618 1.00 94.12 294 THR A C 1
ATOM 2308 O O . THR A 1 294 ? -21.910 3.298 45.786 1.00 94.12 294 THR A O 1
ATOM 2311 N N . VAL A 1 295 ? -21.048 3.646 43.742 1.00 93.19 295 VAL A N 1
ATOM 2312 C CA . VAL A 1 295 ? -19.702 3.130 44.065 1.00 93.19 295 VAL A CA 1
ATOM 2313 C C . VAL A 1 295 ? -19.083 3.871 45.256 1.00 93.19 295 VAL A C 1
ATOM 2315 O O . VAL A 1 295 ? -18.533 3.232 46.155 1.00 93.19 295 VAL A O 1
ATOM 2318 N N . PHE A 1 296 ? -19.220 5.202 45.310 1.00 94.12 296 PHE A N 1
ATOM 2319 C CA . PHE A 1 296 ? -18.770 6.009 46.450 1.00 94.12 296 PHE A CA 1
ATOM 2320 C C . PHE A 1 296 ? -19.559 5.709 47.730 1.00 94.12 296 PHE A C 1
ATOM 2322 O O . PHE A 1 296 ? -18.955 5.565 48.790 1.00 94.12 296 PHE A O 1
ATOM 2329 N N . SER A 1 297 ? -20.886 5.571 47.645 1.00 94.44 297 SER A N 1
ATOM 2330 C CA . SER A 1 297 ? -21.729 5.307 48.822 1.00 94.44 297 SER A CA 1
ATOM 2331 C C . SER A 1 297 ? -21.441 3.960 49.497 1.00 94.44 297 SER A C 1
ATOM 2333 O O . SER A 1 297 ? -21.513 3.862 50.719 1.00 94.44 297 SER A O 1
ATOM 2335 N N . TYR A 1 298 ? -21.044 2.947 48.721 1.00 94.50 298 TYR A N 1
ATOM 2336 C CA . TYR A 1 298 ? -20.651 1.627 49.227 1.00 94.50 298 TYR A CA 1
ATOM 2337 C C . TYR A 1 298 ? -19.141 1.488 49.472 1.00 94.50 298 TYR A C 1
ATOM 2339 O O . TYR A 1 298 ? -18.681 0.400 49.814 1.00 94.50 298 TYR A O 1
ATOM 2347 N N . ASN A 1 299 ? -18.360 2.560 49.283 1.00 92.38 299 ASN A N 1
ATOM 2348 C CA . ASN A 1 299 ? -16.896 2.550 49.366 1.00 92.38 299 ASN A CA 1
ATOM 2349 C C . ASN A 1 299 ? -16.246 1.436 48.503 1.00 92.38 299 ASN A C 1
ATOM 2351 O O . ASN A 1 299 ? -15.246 0.826 48.875 1.00 92.38 299 ASN A O 1
ATOM 2355 N N . GLY A 1 300 ? -16.849 1.139 47.343 1.00 92.00 300 GLY A N 1
ATOM 2356 C CA . GLY A 1 300 ? -16.530 -0.010 46.482 1.00 92.00 300 GLY A CA 1
ATOM 2357 C C . GLY A 1 300 ? -15.433 0.235 45.441 1.00 92.00 300 GLY A C 1
ATOM 2358 O O . GLY A 1 300 ? -15.243 -0.585 44.545 1.00 92.00 300 GLY A O 1
ATOM 2359 N N . GLN A 1 301 ? -14.714 1.355 45.533 1.00 92.50 301 GLN A N 1
ATOM 2360 C CA . GLN A 1 301 ? -13.738 1.808 44.532 1.00 92.50 301 GLN A CA 1
ATOM 2361 C C . GLN A 1 301 ? -12.630 0.781 44.273 1.00 92.50 301 GLN A C 1
ATOM 2363 O O . GLN A 1 301 ? -12.288 0.505 43.127 1.00 92.50 301 GLN A O 1
ATOM 2368 N N . THR A 1 302 ? -12.090 0.181 45.336 1.00 93.50 302 THR A N 1
ATOM 2369 C CA . THR A 1 302 ? -11.017 -0.820 45.248 1.00 93.50 302 THR A CA 1
ATOM 2370 C C . THR A 1 302 ? -11.479 -2.098 44.550 1.00 93.50 302 THR A C 1
ATOM 2372 O O . THR A 1 302 ? -10.717 -2.701 43.797 1.00 93.50 302 THR A O 1
ATOM 2375 N N . LYS A 1 303 ? -12.744 -2.486 44.747 1.00 92.19 303 LYS A N 1
ATOM 2376 C CA . LYS A 1 303 ? -13.344 -3.667 44.120 1.00 92.19 303 LYS A CA 1
ATOM 2377 C C . LYS A 1 303 ? -13.528 -3.472 42.614 1.00 92.19 303 LYS A C 1
ATOM 2379 O O . LYS A 1 303 ? -13.187 -4.370 41.847 1.00 92.19 303 LYS A O 1
ATOM 2384 N N . GLU A 1 304 ? -14.028 -2.313 42.190 1.00 90.50 304 GLU A N 1
ATOM 2385 C CA . GLU A 1 304 ? -14.185 -2.006 40.761 1.00 90.50 304 GLU A CA 1
ATOM 2386 C C . GLU A 1 304 ? -12.833 -1.809 40.062 1.00 90.50 304 GLU A C 1
ATOM 2388 O O . GLU A 1 304 ? -12.639 -2.304 38.951 1.00 90.50 304 GLU A O 1
ATOM 2393 N N . LEU A 1 305 ? -11.852 -1.205 40.745 1.00 92.88 305 LEU A N 1
ATOM 2394 C CA . LEU A 1 305 ? -10.477 -1.122 40.249 1.00 92.88 305 LEU A CA 1
ATOM 2395 C C . LEU A 1 305 ? -9.897 -2.520 39.981 1.00 92.88 305 LEU A C 1
ATOM 2397 O O . LEU A 1 305 ? -9.361 -2.768 38.904 1.00 92.88 305 LEU A O 1
ATOM 2401 N N . GLN A 1 306 ? -10.057 -3.456 40.922 1.00 94.25 306 GLN A N 1
ATOM 2402 C CA . GLN A 1 306 ? -9.552 -4.821 40.768 1.00 94.25 306 GLN A CA 1
ATOM 2403 C C . GLN A 1 306 ? -10.226 -5.563 39.599 1.00 94.25 306 GLN A C 1
ATOM 2405 O O . GLN A 1 306 ? -9.553 -6.285 38.858 1.00 94.25 306 GLN A O 1
ATOM 2410 N N . ARG A 1 307 ? -11.539 -5.370 39.395 1.00 90.94 307 ARG A N 1
ATOM 2411 C CA . ARG A 1 307 ? -12.267 -5.930 38.238 1.00 90.94 307 ARG A CA 1
ATOM 2412 C C . ARG A 1 307 ? -11.721 -5.376 36.923 1.00 90.94 307 ARG A C 1
ATOM 2414 O O . ARG A 1 307 ? -11.463 -6.150 36.002 1.00 90.94 307 ARG A O 1
ATOM 2421 N N . TYR A 1 308 ? -11.499 -4.065 36.845 1.00 93.25 308 TYR A N 1
ATOM 2422 C CA . TYR A 1 308 ? -10.915 -3.428 35.666 1.00 93.25 308 TYR A CA 1
ATOM 2423 C C . TYR A 1 308 ? -9.491 -3.940 35.384 1.00 93.25 308 TYR A C 1
ATOM 2425 O O . TYR A 1 308 ? -9.198 -4.385 34.271 1.00 93.25 308 TYR A O 1
ATOM 2433 N N . GLU A 1 309 ? -8.624 -3.968 36.401 1.00 93.88 309 GLU A N 1
ATOM 2434 C CA . GLU A 1 309 ? -7.244 -4.452 36.278 1.00 93.88 309 GLU A CA 1
ATOM 2435 C C . GLU A 1 309 ? -7.169 -5.903 35.796 1.00 93.88 309 GLU A C 1
ATOM 2437 O O . GLU A 1 309 ? -6.316 -6.233 34.971 1.00 93.88 309 GLU A O 1
ATOM 2442 N N . GLN A 1 310 ? -8.068 -6.779 36.254 1.00 91.38 310 GLN A N 1
ATOM 2443 C CA . GLN A 1 310 ? -8.098 -8.174 35.817 1.00 91.38 310 GLN A CA 1
ATOM 2444 C C . GLN A 1 310 ? -8.297 -8.292 34.297 1.00 91.38 310 GLN A C 1
ATOM 2446 O O . GLN A 1 310 ? -7.579 -9.052 33.641 1.00 91.38 310 GLN A O 1
ATOM 2451 N N . HIS A 1 311 ? -9.223 -7.522 33.718 1.00 88.69 311 HIS A N 1
ATOM 2452 C CA . HIS A 1 311 ? -9.490 -7.553 32.277 1.00 88.69 311 HIS A CA 1
ATOM 2453 C C . HIS A 1 311 ? -8.393 -6.868 31.454 1.00 88.69 311 HIS A C 1
ATOM 2455 O O . HIS A 1 311 ? -8.001 -7.385 30.404 1.00 88.69 311 HIS A O 1
ATOM 2461 N N . VAL A 1 312 ? -7.822 -5.770 31.955 1.00 92.12 312 VAL A N 1
ATOM 2462 C CA . VAL A 1 312 ? -6.690 -5.094 31.299 1.00 92.12 312 VAL A CA 1
ATOM 2463 C C . VAL A 1 312 ? -5.435 -5.970 31.305 1.00 92.12 312 VAL A C 1
ATOM 2465 O O . VAL A 1 312 ? -4.732 -6.056 30.297 1.00 92.12 312 VAL A O 1
ATOM 2468 N N . ASN A 1 313 ? -5.165 -6.686 32.398 1.00 91.62 313 ASN A N 1
ATOM 2469 C CA . ASN A 1 313 ? -4.031 -7.607 32.479 1.00 91.62 313 ASN A CA 1
ATOM 2470 C C . ASN A 1 313 ? -4.180 -8.795 31.516 1.00 91.62 313 ASN A C 1
ATOM 2472 O O . ASN A 1 313 ? -3.191 -9.229 30.919 1.00 91.62 313 ASN A O 1
ATOM 2476 N N . MET A 1 314 ? -5.405 -9.287 31.300 1.00 86.69 314 MET A N 1
ATOM 2477 C CA . MET A 1 314 ? -5.680 -10.296 30.270 1.00 86.69 314 MET A CA 1
ATOM 2478 C C . MET A 1 314 ? -5.401 -9.763 28.856 1.00 86.69 314 MET A C 1
ATOM 2480 O O . MET A 1 314 ? -4.743 -10.453 28.071 1.00 86.69 314 MET A O 1
ATOM 2484 N N . ALA A 1 315 ? -5.826 -8.532 28.542 1.00 88.50 315 ALA A N 1
ATOM 2485 C CA . ALA A 1 315 ? -5.527 -7.887 27.260 1.00 88.50 315 ALA A CA 1
ATOM 2486 C C . ALA A 1 315 ? -4.009 -7.722 27.056 1.00 88.50 315 ALA A C 1
ATOM 2488 O O . ALA A 1 315 ? -3.461 -8.125 26.027 1.00 88.50 315 ALA A O 1
ATOM 2489 N N . ARG A 1 316 ? -3.296 -7.254 28.089 1.00 89.94 316 ARG A N 1
ATOM 2490 C CA . ARG A 1 316 ? -1.832 -7.113 28.082 1.00 89.94 316 ARG A CA 1
ATOM 2491 C C . ARG A 1 316 ? -1.113 -8.438 27.820 1.00 89.94 316 ARG A C 1
ATOM 2493 O O . ARG A 1 316 ? -0.155 -8.471 27.049 1.00 89.94 316 ARG A O 1
ATOM 2500 N N . ALA A 1 317 ? -1.559 -9.533 28.437 1.00 88.06 317 ALA A N 1
ATOM 2501 C CA . ALA A 1 317 ? -0.967 -10.853 28.223 1.00 88.06 317 ALA A CA 1
ATOM 2502 C C . ALA A 1 317 ? -1.174 -11.360 26.783 1.00 88.06 317 ALA A C 1
ATOM 2504 O O . ALA A 1 317 ? -0.266 -11.968 26.212 1.00 88.06 317 ALA A O 1
ATOM 2505 N N . SER A 1 318 ? -2.338 -11.088 26.180 1.00 85.38 318 SER A N 1
ATOM 2506 C CA . SER A 1 318 ? -2.604 -11.388 24.764 1.00 85.38 318 SER A CA 1
ATOM 2507 C C . SER A 1 318 ? -1.677 -10.591 23.840 1.00 85.38 318 SER A C 1
ATOM 2509 O O . SER A 1 318 ? -1.051 -11.166 22.948 1.00 85.38 318 SER A O 1
ATOM 2511 N N . ASN A 1 319 ? -1.502 -9.296 24.117 1.00 87.38 319 ASN A N 1
ATOM 2512 C CA . ASN A 1 319 ? -0.625 -8.415 23.345 1.00 87.38 319 ASN A CA 1
ATOM 2513 C C . ASN A 1 319 ? 0.830 -8.849 23.393 1.00 87.38 319 ASN A C 1
ATOM 2515 O O . ASN A 1 319 ? 1.468 -8.957 22.349 1.00 87.38 319 ASN A O 1
ATOM 2519 N N . LEU A 1 320 ? 1.327 -9.209 24.576 1.00 90.50 320 LEU A N 1
ATOM 2520 C CA . LEU A 1 320 ? 2.690 -9.711 24.712 1.00 90.50 320 LEU A CA 1
ATOM 2521 C C . LEU A 1 320 ? 2.909 -10.998 23.900 1.00 90.50 320 LEU A C 1
ATOM 2523 O O . LEU A 1 320 ? 3.946 -11.159 23.260 1.00 90.50 320 LEU A O 1
ATOM 2527 N N . ARG A 1 321 ? 1.925 -11.908 23.882 1.00 86.44 321 ARG A N 1
ATOM 2528 C CA . ARG A 1 321 ? 1.987 -13.136 23.070 1.00 86.44 321 ARG A CA 1
ATOM 2529 C C . ARG A 1 321 ? 1.951 -12.837 21.572 1.00 86.44 321 ARG A C 1
ATOM 2531 O O . ARG A 1 321 ? 2.698 -13.461 20.820 1.00 86.44 321 ARG A O 1
ATOM 2538 N N . ARG A 1 322 ? 1.118 -11.886 21.145 1.00 87.50 322 ARG A N 1
ATOM 2539 C CA . ARG A 1 322 ? 1.038 -11.419 19.755 1.00 87.50 322 ARG A CA 1
ATOM 2540 C C . ARG A 1 322 ? 2.365 -10.821 19.299 1.00 87.50 322 ARG A C 1
ATOM 2542 O O . ARG A 1 322 ? 2.867 -11.211 18.249 1.00 87.50 322 ARG A O 1
ATOM 2549 N N . ASP A 1 323 ? 2.940 -9.928 20.097 1.00 87.88 323 ASP A N 1
ATOM 2550 C CA . ASP A 1 323 ? 4.177 -9.221 19.765 1.00 87.88 323 ASP A CA 1
ATOM 2551 C C . ASP A 1 323 ? 5.367 -10.178 19.727 1.00 87.88 323 ASP A C 1
ATOM 2553 O O . ASP A 1 323 ? 6.152 -10.145 18.780 1.00 87.88 323 ASP A O 1
ATOM 2557 N N . LEU A 1 324 ? 5.450 -11.103 20.691 1.00 89.50 324 LEU A N 1
ATOM 2558 C CA . LEU A 1 324 ? 6.463 -12.156 20.687 1.00 89.50 324 LEU A CA 1
ATOM 2559 C C . LEU A 1 324 ? 6.320 -13.065 19.461 1.00 89.50 324 LEU A C 1
ATOM 2561 O O . LEU A 1 324 ? 7.307 -13.352 18.786 1.00 89.50 324 LEU A O 1
ATOM 2565 N N . SER A 1 325 ? 5.096 -13.495 19.138 1.00 85.19 325 SER A N 1
ATOM 2566 C CA . SER A 1 325 ? 4.849 -14.323 17.957 1.00 85.19 325 SER A CA 1
ATOM 2567 C C . SER A 1 325 ? 5.197 -13.583 16.667 1.00 85.19 325 SER A C 1
ATOM 2569 O O . SER A 1 325 ? 5.780 -14.182 15.769 1.00 85.19 325 SER A O 1
ATOM 2571 N N . ASN A 1 326 ? 4.859 -12.299 16.560 1.00 87.50 326 ASN A N 1
ATOM 2572 C CA . ASN A 1 326 ? 5.185 -11.488 15.393 1.00 87.50 326 ASN A CA 1
ATOM 2573 C C . ASN A 1 326 ? 6.705 -11.305 15.255 1.00 87.50 326 ASN A C 1
ATOM 2575 O O . ASN A 1 326 ? 7.256 -11.526 14.179 1.00 87.50 326 ASN A O 1
ATOM 2579 N N . GLY A 1 327 ? 7.391 -10.993 16.360 1.00 89.31 327 GLY A N 1
ATOM 2580 C CA . GLY A 1 327 ? 8.847 -10.879 16.408 1.00 89.31 327 GLY A CA 1
ATOM 2581 C C . GLY A 1 327 ? 9.542 -12.161 15.949 1.00 89.31 327 GLY A C 1
ATOM 2582 O O . GLY A 1 327 ? 10.395 -12.107 15.066 1.00 89.31 327 GLY A O 1
ATOM 2583 N N . LEU A 1 328 ? 9.114 -13.321 16.460 1.00 89.00 328 LEU A N 1
ATOM 2584 C CA . LEU A 1 328 ? 9.654 -14.620 16.046 1.00 89.00 328 LEU A CA 1
ATOM 2585 C C . LEU A 1 328 ? 9.455 -14.887 14.552 1.00 89.00 328 LEU A C 1
ATOM 2587 O O . LEU A 1 328 ? 10.387 -15.349 13.893 1.00 89.00 328 LEU A O 1
ATOM 2591 N N . VAL A 1 329 ? 8.282 -14.579 13.989 1.00 86.62 329 VAL A N 1
ATOM 2592 C CA . VAL A 1 329 ? 8.057 -14.806 12.555 1.00 86.62 329 VAL A CA 1
ATOM 2593 C C . VAL A 1 329 ? 8.905 -13.867 11.699 1.00 86.62 329 VAL A C 1
ATOM 2595 O O . VAL A 1 329 ? 9.485 -14.316 10.711 1.00 86.62 329 VAL A O 1
ATOM 2598 N N . ILE A 1 330 ? 9.053 -12.599 12.090 1.00 85.62 330 ILE A N 1
ATOM 2599 C CA . ILE A 1 330 ? 9.936 -11.653 11.394 1.00 85.62 330 ILE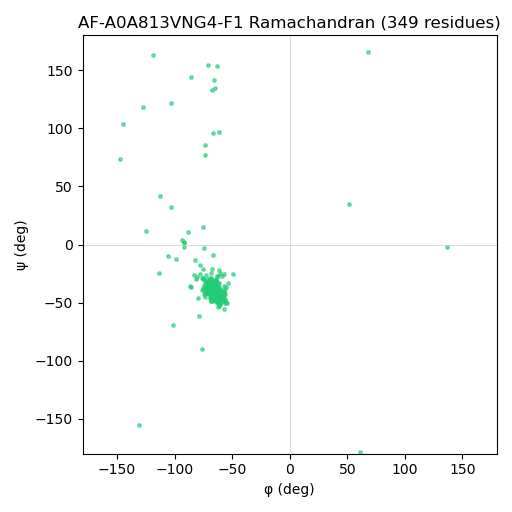 A CA 1
ATOM 2600 C C . ILE A 1 330 ? 11.391 -12.143 11.448 1.00 85.62 330 ILE A C 1
ATOM 2602 O O . ILE A 1 330 ? 12.080 -12.140 10.427 1.00 85.62 330 ILE A O 1
ATOM 2606 N N . SER A 1 331 ? 11.862 -12.636 12.597 1.00 90.12 331 SER A N 1
ATOM 2607 C CA . SER A 1 331 ? 13.210 -13.204 12.718 1.00 90.12 331 SER A CA 1
ATOM 2608 C C . SER A 1 331 ? 13.407 -14.435 11.827 1.00 90.12 331 SER A C 1
ATOM 2610 O O . SER A 1 331 ? 14.405 -14.520 11.109 1.00 90.12 331 SER A O 1
ATOM 2612 N N . ILE A 1 332 ? 12.450 -15.369 11.813 1.00 86.50 332 ILE A N 1
ATOM 2613 C CA . ILE A 1 332 ? 12.489 -16.556 10.942 1.00 86.50 332 ILE A CA 1
ATOM 2614 C C . ILE A 1 332 ? 12.493 -16.143 9.463 1.00 86.50 332 ILE A C 1
ATOM 2616 O O . ILE A 1 332 ? 13.247 -16.708 8.669 1.00 86.50 332 ILE A O 1
ATOM 2620 N N . TYR A 1 333 ? 11.709 -15.128 9.099 1.00 85.00 333 TYR A N 1
ATOM 2621 C CA . TYR A 1 333 ? 11.662 -14.571 7.749 1.00 85.00 333 TYR A CA 1
ATOM 2622 C C . TYR A 1 333 ? 13.022 -14.011 7.300 1.00 85.00 333 TYR A C 1
ATOM 2624 O O . TYR A 1 333 ? 13.483 -14.320 6.196 1.00 85.00 333 TYR A O 1
ATOM 2632 N N . PHE A 1 334 ? 13.708 -13.246 8.158 1.00 86.06 334 PHE A N 1
ATOM 2633 C CA . PHE A 1 334 ? 15.054 -12.747 7.860 1.00 86.06 334 PHE A CA 1
ATOM 2634 C C . PHE A 1 334 ? 16.061 -13.890 7.703 1.00 86.06 334 PHE A C 1
ATOM 2636 O O . PHE A 1 334 ? 16.814 -13.902 6.730 1.00 86.06 334 PHE A O 1
ATOM 2643 N N . LEU A 1 335 ? 16.049 -14.885 8.597 1.00 88.12 335 LEU A N 1
ATOM 2644 C CA . LEU A 1 335 ? 16.943 -16.045 8.497 1.00 88.12 335 LEU A CA 1
ATOM 2645 C C . LEU A 1 335 ? 16.719 -16.836 7.205 1.00 88.12 335 LEU A C 1
ATOM 2647 O O . LEU A 1 335 ? 17.684 -17.242 6.554 1.00 88.12 335 LEU A O 1
ATOM 2651 N N . PHE A 1 336 ? 15.459 -17.029 6.811 1.00 85.06 336 PHE A N 1
ATOM 2652 C CA . PHE A 1 336 ? 15.121 -17.689 5.556 1.00 85.06 336 PHE A CA 1
ATOM 2653 C C . PHE A 1 336 ? 15.652 -16.900 4.356 1.00 85.06 336 PHE A C 1
ATOM 2655 O O . PHE A 1 336 ? 16.323 -17.471 3.500 1.00 85.06 336 PHE A O 1
ATOM 2662 N N . SER A 1 337 ? 15.442 -15.583 4.346 1.00 84.56 337 SER A N 1
ATOM 2663 C CA . SER A 1 337 ? 15.933 -14.688 3.293 1.00 84.56 337 SER A CA 1
ATOM 2664 C C . SER A 1 337 ? 17.462 -14.728 3.171 1.00 84.56 337 SER A C 1
ATOM 2666 O O . SER A 1 337 ? 17.989 -14.924 2.077 1.00 84.56 337 SER A O 1
ATOM 2668 N N . PHE A 1 338 ? 18.193 -14.651 4.290 1.00 86.62 338 PHE A N 1
ATOM 2669 C CA . PHE A 1 338 ? 19.656 -14.779 4.295 1.00 86.62 338 PHE A CA 1
ATOM 2670 C C . PHE A 1 338 ? 20.127 -16.138 3.768 1.00 86.62 338 PHE A C 1
ATOM 2672 O O . PHE A 1 338 ? 21.080 -16.210 2.987 1.00 86.62 338 PHE A O 1
ATOM 2679 N N . ARG A 1 339 ? 19.458 -17.229 4.166 1.00 85.38 339 ARG A N 1
ATOM 2680 C CA . ARG A 1 339 ? 19.807 -18.581 3.714 1.00 85.38 339 ARG A CA 1
ATOM 2681 C C . ARG A 1 339 ? 19.581 -18.753 2.212 1.00 85.38 339 ARG A C 1
ATOM 2683 O O . ARG A 1 339 ? 20.402 -19.394 1.559 1.00 85.38 339 ARG A O 1
ATOM 2690 N N . GLN A 1 340 ? 18.528 -18.138 1.675 1.00 82.00 340 GLN A N 1
ATOM 2691 C CA . GLN A 1 340 ? 18.238 -18.132 0.242 1.00 82.00 340 GLN A CA 1
ATOM 2692 C C . GLN A 1 340 ? 19.256 -17.315 -0.557 1.00 82.00 340 GLN A C 1
ATOM 2694 O O . GLN A 1 340 ? 19.786 -17.822 -1.542 1.00 82.00 340 GLN A O 1
ATOM 2699 N N . CYS A 1 341 ? 19.634 -16.116 -0.100 1.00 79.50 341 CYS A N 1
ATOM 2700 C CA . CYS A 1 341 ? 20.712 -15.352 -0.744 1.00 79.50 341 CYS A CA 1
ATOM 2701 C C . CYS A 1 341 ? 22.021 -16.153 -0.794 1.00 79.50 341 CYS A C 1
ATOM 2703 O O . CYS A 1 341 ? 22.707 -16.175 -1.815 1.00 79.50 341 CYS A O 1
ATOM 2705 N N . ARG A 1 342 ? 22.349 -16.880 0.283 1.00 84.00 342 ARG A N 1
ATOM 2706 C CA . ARG A 1 342 ? 23.535 -17.748 0.313 1.00 84.00 342 ARG A CA 1
ATOM 2707 C C . ARG A 1 342 ? 23.447 -18.907 -0.682 1.00 84.00 342 ARG A C 1
ATOM 2709 O O . ARG A 1 342 ? 24.468 -19.296 -1.244 1.00 84.00 342 ARG A O 1
ATOM 2716 N N . PHE A 1 343 ? 22.255 -19.471 -0.879 1.00 81.00 343 PHE A N 1
ATOM 2717 C CA . PHE A 1 343 ? 22.012 -20.518 -1.872 1.00 81.00 343 PHE A CA 1
ATOM 2718 C C . PHE A 1 343 ? 22.159 -19.982 -3.303 1.00 81.00 343 PHE A C 1
ATOM 2720 O O . PHE A 1 343 ? 22.800 -20.635 -4.118 1.00 81.00 343 PHE A O 1
ATOM 2727 N N . MET A 1 344 ? 21.674 -18.767 -3.571 1.00 74.88 344 MET A N 1
ATOM 2728 C CA . MET A 1 344 ? 21.793 -18.108 -4.877 1.00 74.88 344 MET A CA 1
ATOM 2729 C C . MET A 1 344 ? 23.256 -17.840 -5.274 1.00 74.88 344 MET A C 1
ATOM 2731 O O . MET A 1 344 ? 23.678 -18.174 -6.375 1.00 74.88 344 MET A O 1
ATOM 2735 N N . VAL A 1 345 ? 24.084 -17.332 -4.355 1.00 78.94 345 VAL A N 1
ATOM 2736 C CA . VAL A 1 345 ? 25.529 -17.137 -4.619 1.00 78.94 345 VAL A CA 1
ATOM 2737 C C . VAL A 1 345 ? 26.246 -18.477 -4.858 1.00 78.94 345 VAL A C 1
ATOM 2739 O O . VAL A 1 345 ? 27.193 -18.579 -5.640 1.00 78.94 345 VAL A O 1
ATOM 2742 N N . ARG A 1 346 ? 25.787 -19.545 -4.196 1.00 77.50 346 ARG A N 1
ATOM 2743 C CA . ARG A 1 346 ? 26.325 -20.902 -4.362 1.00 77.50 346 ARG A CA 1
ATOM 2744 C C . ARG A 1 346 ? 25.928 -21.528 -5.704 1.00 77.50 346 ARG A C 1
ATOM 2746 O O . ARG A 1 346 ? 26.700 -22.336 -6.210 1.00 77.50 346 ARG A O 1
ATOM 2753 N N . SER A 1 347 ? 24.748 -21.218 -6.246 1.00 69.69 347 SER A N 1
ATOM 2754 C CA . SER A 1 347 ? 24.331 -21.719 -7.560 1.00 69.69 347 SER A CA 1
ATOM 2755 C C . SER A 1 347 ? 25.090 -21.033 -8.691 1.00 69.69 347 SER A C 1
ATOM 2757 O O . SER A 1 347 ? 25.564 -21.738 -9.572 1.00 69.69 347 SER A O 1
ATOM 2759 N N . GLU A 1 348 ? 25.293 -19.714 -8.603 1.00 65.81 348 GLU A N 1
ATOM 2760 C CA . GLU A 1 348 ? 26.038 -18.931 -9.606 1.00 65.81 348 GLU A CA 1
ATOM 2761 C C . GLU A 1 348 ? 27.500 -19.383 -9.735 1.00 65.81 348 GLU A C 1
ATOM 2763 O O . GLU A 1 348 ? 28.050 -19.437 -10.820 1.00 65.81 348 GLU A O 1
ATOM 2768 N N . THR A 1 349 ? 28.138 -19.769 -8.625 1.00 67.25 349 THR A N 1
ATOM 2769 C CA . THR A 1 349 ? 29.532 -20.265 -8.626 1.00 67.25 349 THR A CA 1
ATOM 2770 C C . THR A 1 349 ? 29.690 -21.688 -9.176 1.00 67.25 349 THR A C 1
ATOM 2772 O O . THR A 1 349 ? 30.807 -22.206 -9.205 1.00 67.25 349 THR A O 1
ATOM 2775 N N . ARG A 1 350 ? 28.588 -22.362 -9.532 1.00 56.31 350 ARG A N 1
ATOM 2776 C CA . ARG A 1 350 ? 28.576 -23.768 -9.968 1.00 56.31 350 ARG A CA 1
ATOM 2777 C C . ARG A 1 350 ? 28.179 -23.947 -11.435 1.00 56.31 350 ARG A C 1
ATOM 2779 O O . ARG A 1 350 ? 28.507 -24.990 -11.998 1.00 56.31 350 ARG A O 1
ATOM 2786 N N . SER A 1 351 ? 27.446 -22.986 -11.988 1.00 48.72 351 SER A N 1
ATOM 2787 C CA . SER A 1 351 ? 27.234 -22.758 -13.423 1.00 48.72 351 SER A CA 1
ATOM 2788 C C . SER A 1 351 ? 28.438 -22.056 -14.028 1.00 48.72 351 SER A C 1
ATOM 2790 O O . SER A 1 351 ? 28.807 -22.435 -15.159 1.00 48.72 351 SER A O 1
#

Nearest PDB structures (foldseek):
  8t4i-assembly1_B  TM=8.256E-01  e=2.911E-06  Homo sapiens
  8t46-assembly1_B  TM=8.216E-01  e=4.832E-06  Homo sapiens
  8t4h-assembly1_B  TM=7.956E-01  e=3.565E-06  Homo sapiens
  8qoe-assembly1_A  TM=7.460E-01  e=1.551E-05  Bacillus subtilis
  4q4j-assembly1_A  TM=6.979E-01  e=2.326E-05  Thermotoga maritima MSB8

pLDDT: mean 77.07, std 19.65, range [28.73, 94.88]

Sequence (351 aa):
MDAQKCTQNISENDRDANQEQSDKIKTEKEASVHAENSTQKVFKSNGIKFLLRHLTPLDIFYAIMATVASCAASLKAPLYCLFFGNSVGFFVARSSNICLANLTSLAEEHCPPGIELTVANYYTWISSCNFTDINYDLSNQTKKQINFLLILAIVVFLLEYFYLTIFNFIAERQVQSMKQKLFQLILQQDMIYFDYHKTGELNSLLTNDMDKIRTGIGNQLGLLISTLSNLICSIILCLTVDWNLTLVILSAAALLFVSPIAVTKLVSKFTAIELTAYEKAGSIAEEAISSIRTVFSYNGQTKELQRYEQHVNMARASNLRRDLSNGLVISIYFLFSFRQCRFMVRSETRS

Radius of gyration: 35.48 Å; Cα contacts (8 Å, |Δi|>4): 136; chains: 1; bounding box: 108×39×87 Å

Foldseek 3Di:
DVVVVVVVVVVVVVVVVVVVVVVVVVVVVVVVVVVVVVVVVVCVPPDCCVLCVQADVVLVVLLVVLLVLLLVLLQVPLVVVVLVVVVVVVVVVVVVVVVVVVVVVVVPPDDDDDDPPDPVVVVVVVCVVVVVVVVVVVVVVVVVSVVVVVVSVVSSVVSVVSSLVSQLVSLVVSLVVVLVVLVVVVVVDDPVVCVVDPPVVSVCCSPVVSVVSSCCRRRVVSVVSSVVSSVVSNLVSVCVPPVVLSVLVVVLVVVLVVLVVVLVVLLVVLVVVLVVLVVQLVVLVCVCVVPVVVCVVVVVVVVSVVVSVVSVVVSVVSVVVSVVVSVVSVVVSVVSVVVSVVVSVVVVVVD

Secondary structure (DSSP, 8-state):
-HHHHHHHHHHHHHHHHHHHHHHHHHHHHHHHHHHHHHHHHHHHHHHHHHHTTT--HHHHHHHHHHHHHHHHHHTHHHHHHHHHHHHHHHHHHHHHHHHHHHHHTTS-SS---S----HHHHHHHHHHS-HHHHHHHHHHHHHHHHHHHHHHHHHHHHHHHHHHHHHHHHHHHHHHHHHHHHHHHHHTS-HHHHHHS-HHHHHHIIIIIHHHHHHIIIIIHHHHHHHHHHHHHHHHHHHHH-HHHHHHHHHHHHHHHHHHHHHHHHHHHHHHHHHHHHHHHHHHHHHHHHTHHHHHHTT-HHHHHHHHHHHHHHHHHHHHHHHHHHHHHHHHHHHHHHHHHHHHHHHHTT-

Solvent-accessible surface area (backbone atoms only — not comparable to full-atom values): 18902 Å² total; per-residue (Å²): 120,68,73,62,52,53,55,49,53,50,57,49,52,55,46,53,53,51,48,55,50,52,50,50,52,50,52,53,52,51,49,50,53,50,51,52,53,48,52,54,50,49,54,72,71,54,48,72,63,60,78,52,66,79,60,52,76,68,52,52,53,50,50,52,52,27,50,53,35,30,43,63,38,26,48,50,64,53,52,50,52,53,52,50,51,52,54,51,50,52,54,51,57,48,53,52,54,53,48,53,60,53,49,65,71,60,68,79,82,74,87,91,88,92,73,88,81,48,70,69,58,57,55,47,52,60,53,64,55,41,65,64,60,56,50,49,51,50,52,52,53,51,48,54,53,50,53,51,51,52,53,49,50,52,51,40,50,50,33,46,52,52,20,54,51,48,34,38,52,49,18,51,57,51,41,52,54,48,45,54,51,51,52,55,51,60,73,71,53,60,72,70,57,59,75,73,45,57,71,69,55,56,54,41,47,62,47,57,52,42,49,51,50,30,49,45,56,6,60,49,46,54,50,50,53,21,52,52,42,27,52,54,51,41,54,54,52,43,48,68,74,43,48,74,64,38,55,57,51,50,58,53,50,54,56,60,58,54,52,57,56,54,48,51,56,51,50,54,54,46,50,52,54,34,49,57,29,48,52,53,27,48,52,51,51,49,53,50,61,77,40,39,71,58,37,60,75,68,67,38,58,69,61,54,50,52,56,39,50,55,31,49,53,52,28,50,54,49,48,54,52,45,52,51,53,51,51,52,51,54,52,52,50,50,54,51,52,54,53,50,55,55,49,53,57,55,50,64,79,72,111

Mean predicted aligned error: 13.43 Å

Organism: Adineta ricciae (NCBI:txid249248)